Protein AF-A0A2R6NS23-F1 (afdb_monomer_lite)

Organism: NCBI:txid98765

InterPro domains:
  IPR051035 Mitochondrial inheritance protein 9 [PTHR36091] (26-178)

Secondary structure (DSSP, 8-state):
---HHHHHHHHHHHHHHH----EETTEEE-TTS-EEE-S---GGGTTTTGGGS-------SSHHHHHHHHHHHHHHHHTT---TT--HHHHHHHHHHHHHHHHHHHHHHHHHHH-TTSGGG-TTT-SEEEE-TT--GGGEEE-SS-TTSEEEE---TT-EEEEHHHH----GGGS--TT-TTHHHHHHHHHHHHHHHHHHH-TTT-HHHHHHHGGGSHHHHHHHHTTS-TTTSHHHHHHHHHT-

Sequence (244 aa):
MPNSLEVVREKLQATAKNAHIVKKGSLVSDADGTYSVGPIVRRPFYEGGRAQFTLDRGPFRTAKAYYLACAQRELDCSRTLFVQSASPSYQKDLEDSSLQVERCVGLLSDLVNRCEGLDDDDPVLAPFSLDIHDIGLKNILVAPDDHTRIVAIVDWQFVNIHPLWCCARLPTWLRPSLSDGDEPTKSRLSTIFRAEIARLDGLDDSTFLHALDATEDARGTLDDLADYDAFRDAFLLLPALENM

pLDDT: mean 80.79, std 15.93, range [32.69, 97.0]

Radius of gyration: 21.42 Å; chains: 1; bounding box: 42×50×59 Å

Foldseek 3Di:
DPDVVVVVVVVVVVVVVVPPAPCLAQWHQDPVRDIDGHFGDDCLCCPPPNVVDPQCRDPDPWPLVVLLSLLVSLLRVLVPPPPVDDDPVVVVVSVVLNVLSVLLSVLLNVLSVVFAPTDPSPVLQTDKDWAPAAQDPVQFDADPVDRVHTPDGDDSHSTHIDGNLRRQEDHPQLDDDPPDPCRVVSVVVVVVVLVVQCVVQNDPRRSSVVSHVCCPGSVVVSVVLSSDNCSPCSVPSVVSSVVD

Structure (mmCIF, N/CA/C/O backbone):
data_AF-A0A2R6NS23-F1
#
_entry.id   AF-A0A2R6NS23-F1
#
loop_
_atom_site.group_PDB
_atom_site.id
_atom_site.type_symbol
_atom_site.label_atom_id
_atom_site.label_alt_id
_atom_site.label_comp_id
_atom_site.label_asym_id
_atom_site.label_entity_id
_atom_site.label_seq_id
_atom_site.pdbx_PDB_ins_code
_atom_site.Cartn_x
_atom_site.Cartn_y
_atom_site.Cartn_z
_atom_site.occupancy
_atom_site.B_iso_or_equiv
_atom_site.auth_seq_id
_atom_site.auth_comp_id
_atom_site.auth_asym_id
_atom_site.auth_atom_id
_atom_site.pdbx_PDB_model_num
ATOM 1 N N . MET A 1 1 ? 23.469 -36.020 -17.367 1.00 40.31 1 MET A N 1
ATOM 2 C CA . MET A 1 1 ? 23.116 -34.985 -16.374 1.00 40.31 1 MET A CA 1
ATOM 3 C C . MET A 1 1 ? 21.899 -34.260 -16.927 1.00 40.31 1 MET A C 1
ATOM 5 O O . MET A 1 1 ? 22.052 -33.670 -17.990 1.00 40.31 1 MET A O 1
ATOM 9 N N . PRO A 1 2 ? 20.701 -34.388 -16.335 1.00 42.94 2 PRO A N 1
ATOM 10 C CA . PRO A 1 2 ? 19.539 -33.641 -16.810 1.00 42.94 2 PRO A CA 1
ATOM 11 C C . PRO A 1 2 ? 19.827 -32.136 -16.724 1.00 42.94 2 PRO A C 1
ATOM 13 O O . PRO A 1 2 ? 20.452 -31.670 -15.769 1.00 42.94 2 PRO A O 1
ATOM 16 N N . ASN A 1 3 ? 19.445 -31.408 -17.773 1.00 46.25 3 ASN A N 1
ATOM 17 C CA . ASN A 1 3 ? 19.710 -29.982 -17.935 1.00 46.25 3 ASN A CA 1
ATOM 18 C C . ASN A 1 3 ? 19.065 -29.226 -16.758 1.00 46.25 3 ASN A C 1
ATOM 20 O O . ASN A 1 3 ? 17.904 -29.486 -16.440 1.00 46.25 3 ASN A O 1
ATOM 24 N N . SER A 1 4 ? 19.780 -28.323 -16.077 1.00 45.88 4 SER A N 1
ATOM 25 C CA . SER A 1 4 ? 19.264 -27.684 -14.847 1.00 45.88 4 SER A CA 1
ATOM 26 C C . SER A 1 4 ? 17.933 -26.953 -15.081 1.00 45.88 4 SER A C 1
ATOM 28 O O . SER A 1 4 ? 17.089 -26.900 -14.190 1.00 45.88 4 SER A O 1
ATOM 30 N N . LEU A 1 5 ? 17.705 -26.491 -16.315 1.00 40.75 5 LEU A N 1
ATOM 31 C CA . LEU A 1 5 ? 16.455 -25.898 -16.785 1.00 40.75 5 LEU A CA 1
ATOM 32 C C . LEU A 1 5 ? 15.282 -26.889 -16.827 1.00 40.75 5 LEU A C 1
ATOM 34 O O . LEU A 1 5 ? 14.162 -26.498 -16.512 1.00 40.75 5 LEU A O 1
ATOM 38 N N . GLU A 1 6 ? 15.509 -28.161 -17.165 1.00 43.00 6 GLU A N 1
ATOM 39 C CA . GLU A 1 6 ? 14.455 -29.186 -17.118 1.00 43.00 6 GLU A CA 1
ATOM 40 C C . GLU A 1 6 ? 14.080 -29.528 -15.679 1.00 43.00 6 GLU A C 1
ATOM 42 O O . GLU A 1 6 ? 12.898 -29.626 -15.369 1.00 43.00 6 GLU A O 1
ATOM 47 N N . VAL A 1 7 ? 15.061 -29.590 -14.777 1.00 44.97 7 VAL A N 1
ATOM 48 C CA . VAL A 1 7 ? 14.816 -29.830 -13.346 1.00 44.97 7 VAL A CA 1
ATOM 49 C C . VAL A 1 7 ? 14.054 -28.661 -12.711 1.00 44.97 7 VAL A C 1
ATOM 51 O O . VAL A 1 7 ? 13.157 -28.874 -11.896 1.00 44.97 7 VAL A O 1
ATOM 54 N N . VAL A 1 8 ? 14.369 -27.417 -13.090 1.00 43.50 8 VAL A N 1
ATOM 55 C CA . VAL A 1 8 ? 13.618 -26.226 -12.655 1.00 43.50 8 VAL A CA 1
ATOM 56 C C . VAL A 1 8 ? 12.206 -26.232 -13.244 1.00 43.50 8 VAL A C 1
ATOM 58 O O . VAL A 1 8 ? 11.246 -25.971 -12.520 1.00 43.50 8 VAL A O 1
ATOM 61 N N . ARG A 1 9 ? 12.048 -26.596 -14.522 1.00 42.09 9 ARG A N 1
ATOM 62 C CA . ARG A 1 9 ? 10.742 -26.696 -15.191 1.00 42.09 9 ARG A CA 1
ATOM 63 C C . ARG A 1 9 ? 9.853 -27.769 -14.563 1.00 42.09 9 ARG A C 1
ATOM 65 O O . ARG A 1 9 ? 8.685 -27.491 -14.300 1.00 42.09 9 ARG A O 1
ATOM 72 N N . GLU A 1 10 ? 10.393 -28.950 -14.276 1.00 40.53 10 GLU A N 1
ATOM 73 C CA . GLU A 1 10 ? 9.672 -30.028 -13.591 1.00 40.53 10 GLU A CA 1
ATOM 74 C C . GLU A 1 10 ? 9.294 -29.635 -12.163 1.00 40.53 10 GLU A C 1
ATOM 76 O O . GLU A 1 10 ? 8.158 -29.866 -11.755 1.00 40.53 10 GLU A O 1
ATOM 81 N N . LYS A 1 11 ? 10.189 -28.971 -11.418 1.00 42.81 11 LYS A N 1
ATOM 82 C CA . LYS A 1 11 ? 9.875 -28.468 -10.071 1.00 42.81 11 LYS A CA 1
ATOM 83 C C . LYS A 1 11 ? 8.789 -27.392 -10.096 1.00 42.81 11 LYS A C 1
ATOM 85 O O . LYS A 1 11 ? 7.873 -27.457 -9.285 1.00 42.81 11 LYS A O 1
ATOM 90 N N . LEU A 1 12 ? 8.828 -26.456 -11.046 1.00 38.53 12 LEU A N 1
ATOM 91 C CA . LEU A 1 12 ? 7.785 -25.434 -11.217 1.00 38.53 12 LEU A CA 1
ATOM 92 C C . LEU A 1 12 ? 6.433 -26.055 -11.605 1.00 38.53 12 LEU A C 1
ATOM 94 O O . LEU A 1 12 ? 5.398 -25.657 -11.071 1.00 38.53 12 LEU A O 1
ATOM 98 N N . GLN A 1 13 ? 6.432 -27.062 -12.484 1.00 37.72 13 GLN A N 1
ATOM 99 C CA . GLN A 1 13 ? 5.221 -27.796 -12.863 1.00 37.72 13 GLN A CA 1
ATOM 100 C C . GLN A 1 13 ? 4.679 -28.670 -11.723 1.00 37.72 13 GLN A C 1
ATOM 102 O O . GLN A 1 13 ? 3.463 -28.780 -11.573 1.00 37.72 13 GLN A O 1
ATOM 107 N N . ALA A 1 14 ? 5.546 -29.262 -10.900 1.00 35.00 14 ALA A N 1
ATOM 108 C CA . ALA A 1 14 ? 5.154 -30.047 -9.731 1.00 35.00 14 ALA A CA 1
ATOM 109 C C . ALA A 1 14 ? 4.559 -29.164 -8.621 1.00 35.00 14 ALA A C 1
ATOM 111 O O . ALA A 1 14 ? 3.515 -29.508 -8.066 1.00 35.00 14 ALA A O 1
ATOM 112 N N . THR A 1 15 ? 5.147 -27.991 -8.356 1.00 38.47 15 THR A N 1
ATOM 113 C CA . THR A 1 15 ? 4.585 -26.999 -7.422 1.00 38.47 15 THR A CA 1
ATOM 114 C C . THR A 1 15 ? 3.232 -26.477 -7.913 1.00 38.47 15 THR A C 1
ATOM 116 O O . THR A 1 15 ? 2.307 -26.332 -7.118 1.00 38.47 15 THR A O 1
ATOM 119 N N . ALA A 1 16 ? 3.070 -26.275 -9.226 1.00 36.47 16 ALA A N 1
ATOM 120 C CA . ALA A 1 16 ? 1.796 -25.867 -9.821 1.00 36.47 16 ALA A CA 1
ATOM 121 C C . ALA A 1 16 ? 0.715 -26.967 -9.784 1.00 36.47 16 ALA A C 1
ATOM 123 O O . ALA A 1 16 ? -0.464 -26.647 -9.683 1.00 36.47 16 ALA A O 1
ATOM 124 N N . LYS A 1 17 ? 1.094 -28.253 -9.851 1.00 35.56 17 LYS A N 1
ATOM 125 C CA . LYS A 1 17 ? 0.154 -29.390 -9.801 1.00 35.56 17 LYS A CA 1
ATOM 126 C C . LYS A 1 17 ? -0.289 -29.767 -8.385 1.00 35.56 17 LYS A C 1
ATOM 128 O O . LYS A 1 17 ? -1.400 -30.254 -8.224 1.00 35.56 17 LYS A O 1
ATOM 133 N N . ASN A 1 18 ? 0.545 -29.533 -7.370 1.00 32.69 18 ASN A N 1
ATOM 134 C CA . ASN A 1 18 ? 0.203 -29.842 -5.975 1.00 32.69 18 ASN A CA 1
ATOM 135 C C . ASN A 1 18 ? -0.615 -28.738 -5.285 1.00 32.69 18 ASN A C 1
ATOM 137 O O . ASN A 1 18 ? -1.179 -28.969 -4.218 1.00 32.69 18 ASN A O 1
ATOM 141 N N . ALA A 1 19 ? -0.721 -27.556 -5.895 1.00 36.88 19 ALA A N 1
ATOM 142 C CA . ALA A 1 19 ? -1.608 -26.497 -5.445 1.00 36.88 19 ALA A CA 1
ATOM 143 C C . ALA A 1 19 ? -2.950 -26.593 -6.186 1.00 36.88 19 ALA A C 1
ATOM 145 O O . ALA A 1 19 ? -3.179 -25.913 -7.183 1.00 36.88 19 ALA A O 1
ATOM 146 N N . HIS A 1 20 ? -3.883 -27.389 -5.660 1.00 32.84 20 HIS A N 1
ATOM 147 C CA . HIS A 1 20 ? -5.306 -27.367 -6.045 1.00 32.84 20 HIS A CA 1
ATOM 148 C C . HIS A 1 20 ? -6.027 -26.054 -5.644 1.00 32.84 20 HIS A C 1
ATOM 150 O O . HIS A 1 20 ? -7.221 -26.034 -5.363 1.00 32.84 20 HIS A O 1
ATOM 156 N N . ILE A 1 21 ? -5.304 -24.934 -5.630 1.00 37.12 21 ILE A N 1
ATOM 157 C CA . ILE A 1 21 ? -5.816 -23.586 -5.421 1.00 37.12 21 ILE A CA 1
ATOM 158 C C . ILE A 1 21 ? -5.083 -22.702 -6.431 1.00 37.12 21 ILE A C 1
ATOM 160 O O . ILE A 1 21 ? -3.993 -22.200 -6.162 1.00 37.12 21 ILE A O 1
ATOM 164 N N . VAL A 1 22 ? -5.663 -22.507 -7.616 1.00 37.44 22 VAL A N 1
ATOM 165 C CA . VAL A 1 22 ? -5.188 -21.488 -8.568 1.00 37.44 22 VAL A CA 1
ATOM 166 C C . VAL A 1 22 ? -5.658 -20.116 -8.065 1.00 37.44 22 VAL A C 1
ATOM 168 O O . VAL A 1 22 ? -6.526 -19.478 -8.647 1.00 37.44 22 VAL A O 1
ATOM 171 N N . LYS A 1 23 ? -5.116 -19.689 -6.921 1.00 46.53 23 LYS A N 1
ATOM 172 C CA . LYS A 1 23 ? -5.163 -18.305 -6.436 1.00 46.53 23 LYS A CA 1
ATOM 173 C C . LYS A 1 23 ? -3.723 -17.819 -6.396 1.00 46.53 23 LYS A C 1
ATOM 175 O O . LYS A 1 23 ? -2.979 -18.138 -5.470 1.00 46.53 23 LYS A O 1
ATOM 180 N N . LYS A 1 24 ? -3.290 -17.142 -7.457 1.00 51.25 24 LYS A N 1
ATOM 181 C CA . LYS A 1 24 ? -1.962 -16.520 -7.512 1.00 51.25 24 LYS A CA 1
ATOM 182 C C . LYS A 1 24 ? -2.140 -15.075 -7.065 1.00 51.25 24 LYS A C 1
ATOM 184 O O . LYS A 1 24 ? -2.471 -14.214 -7.872 1.00 51.25 24 LYS A O 1
ATOM 189 N N . GLY A 1 25 ? -2.009 -14.849 -5.760 1.00 58.62 25 GLY A N 1
ATOM 190 C CA . GLY A 1 25 ? -2.338 -13.557 -5.162 1.00 58.62 25 GLY A CA 1
ATOM 191 C C . GLY A 1 25 ? -3.837 -13.257 -5.235 1.00 58.62 25 GLY A C 1
ATOM 192 O O . GLY A 1 25 ? -4.660 -14.172 -5.144 1.00 58.62 25 GLY A O 1
ATOM 193 N N . SER A 1 26 ? -4.185 -11.985 -5.425 1.00 72.06 26 SER A N 1
ATOM 194 C CA . SER A 1 26 ? -5.584 -11.538 -5.552 1.00 72.06 26 SER A CA 1
ATOM 195 C C . SER A 1 26 ? -6.227 -11.909 -6.899 1.00 72.06 26 SER A C 1
ATOM 197 O O . SER A 1 26 ? -7.374 -11.559 -7.131 1.00 72.06 26 SER A O 1
ATOM 199 N N . LEU A 1 27 ? -5.531 -12.605 -7.806 1.00 76.31 27 LEU A N 1
ATOM 200 C CA . LEU A 1 27 ? -6.089 -13.050 -9.087 1.00 76.31 27 LEU A CA 1
ATOM 201 C C . LEU A 1 27 ? -6.543 -14.512 -9.012 1.00 76.31 27 LEU A C 1
ATOM 203 O O . LEU A 1 27 ? -5.773 -15.416 -8.661 1.00 76.31 27 LEU A O 1
ATOM 207 N N . VAL A 1 28 ? -7.801 -14.737 -9.378 1.00 76.00 28 VAL A N 1
ATOM 208 C CA . VAL A 1 28 ? -8.461 -16.043 -9.410 1.00 76.00 28 VAL A CA 1
ATOM 209 C C . VAL A 1 28 ? -8.746 -16.404 -10.861 1.00 76.00 28 VAL A C 1
ATOM 211 O O . VAL A 1 28 ? -9.200 -15.567 -11.634 1.00 76.00 28 VAL A O 1
ATOM 214 N N . SER A 1 29 ? -8.439 -17.644 -11.242 1.00 80.19 29 SER A N 1
ATOM 215 C CA . SER A 1 29 ? -8.849 -18.192 -12.536 1.00 80.19 29 SER A CA 1
ATOM 216 C C . SER A 1 29 ? -10.136 -18.976 -12.341 1.00 80.19 29 SER A C 1
ATOM 218 O O . SER A 1 29 ? -10.160 -19.934 -11.563 1.00 80.19 29 SER A O 1
ATOM 220 N N . ASP A 1 30 ? -11.171 -18.593 -13.069 1.00 78.06 30 ASP A N 1
ATOM 221 C CA . ASP A 1 30 ? -12.442 -19.296 -13.093 1.00 78.06 30 ASP A CA 1
ATOM 222 C C . ASP A 1 30 ? -12.376 -20.506 -14.042 1.00 78.06 30 ASP A C 1
ATOM 224 O O . ASP A 1 30 ? -11.467 -20.645 -14.869 1.00 78.06 30 ASP A O 1
ATOM 228 N N . ALA A 1 31 ? -13.316 -21.444 -13.883 1.00 78.81 31 ALA A N 1
ATOM 229 C CA . ALA A 1 31 ? -13.317 -22.719 -14.612 1.00 78.81 31 ALA A CA 1
ATOM 230 C C . ALA A 1 31 ? -13.544 -22.561 -16.128 1.00 78.81 31 ALA A C 1
ATOM 232 O O . ALA A 1 31 ? -13.219 -23.461 -16.901 1.00 78.81 31 ALA A O 1
ATOM 233 N N . ASP A 1 32 ? -14.092 -21.422 -16.544 1.00 84.31 32 ASP A N 1
ATOM 234 C CA . ASP A 1 32 ? -14.281 -21.022 -17.938 1.00 84.31 32 ASP A CA 1
ATOM 235 C C . ASP A 1 32 ? -13.030 -20.364 -18.554 1.00 84.31 32 ASP A C 1
ATOM 237 O O . ASP A 1 32 ? -13.027 -20.035 -19.740 1.00 84.31 32 ASP A O 1
ATOM 241 N N . GLY A 1 33 ? -11.955 -20.206 -17.774 1.00 80.31 33 GLY A N 1
ATOM 242 C CA . GLY A 1 33 ? -10.716 -19.560 -18.199 1.00 80.31 33 GLY A CA 1
ATOM 243 C C . GLY A 1 33 ? -10.747 -18.034 -18.096 1.00 80.31 33 GLY A C 1
ATOM 244 O O . GLY A 1 33 ? -9.803 -17.389 -18.555 1.00 80.31 33 GLY A O 1
ATOM 245 N N . THR A 1 34 ? -11.794 -17.450 -17.505 1.00 83.81 34 THR A N 1
ATOM 246 C CA . THR A 1 34 ? -11.811 -16.026 -17.155 1.00 83.81 34 THR A CA 1
ATOM 247 C C . THR A 1 34 ? -10.992 -15.763 -15.889 1.00 83.81 34 THR A C 1
ATOM 249 O O . THR A 1 34 ? -10.710 -16.672 -15.105 1.00 83.81 34 THR A O 1
ATOM 252 N N . TYR A 1 35 ? -10.547 -14.515 -15.719 1.00 80.38 35 TYR A N 1
ATOM 253 C CA . TYR A 1 35 ? -9.823 -14.080 -14.528 1.00 80.38 35 TYR A CA 1
ATOM 254 C C . TYR A 1 35 ? -10.659 -13.069 -13.755 1.00 80.38 35 TYR A C 1
ATOM 256 O O . TYR A 1 35 ? -11.159 -12.101 -14.331 1.00 80.38 35 TYR A O 1
ATOM 264 N N . SER A 1 36 ? -10.761 -13.270 -12.448 1.00 82.56 36 SER A N 1
ATOM 265 C CA . SER A 1 36 ? -11.458 -12.384 -11.525 1.00 82.56 36 SER A CA 1
ATOM 266 C C . SER A 1 36 ? -10.534 -11.937 -10.392 1.00 82.56 36 SER A C 1
ATOM 268 O O . SER A 1 36 ? -9.568 -12.614 -10.028 1.00 82.56 36 SER A O 1
ATOM 270 N N . VAL A 1 37 ? -10.809 -10.752 -9.844 1.00 82.81 37 VAL A N 1
ATOM 271 C CA . VAL A 1 37 ? -10.100 -10.245 -8.665 1.00 82.81 37 VAL A CA 1
ATOM 272 C C . VAL A 1 37 ? -10.786 -10.807 -7.423 1.00 82.81 37 VAL A C 1
ATOM 274 O O . VAL A 1 37 ? -11.958 -10.540 -7.163 1.00 82.81 37 VAL A O 1
ATOM 277 N N . GLY A 1 38 ? -10.053 -11.625 -6.683 1.00 83.81 38 GLY A N 1
ATOM 278 C CA . GLY A 1 38 ? -10.439 -12.160 -5.391 1.00 83.81 38 GLY A CA 1
ATOM 279 C C . GLY A 1 38 ? -10.060 -11.238 -4.228 1.00 83.81 38 GLY A C 1
ATOM 280 O O . GLY A 1 38 ? -9.624 -10.104 -4.428 1.00 83.81 38 GLY A O 1
ATOM 281 N N . PRO A 1 39 ? -10.222 -11.731 -2.992 1.00 86.88 39 PRO A N 1
ATOM 282 C CA . PRO A 1 39 ? -9.856 -10.986 -1.799 1.00 86.88 39 PRO A CA 1
ATOM 283 C C . PRO A 1 39 ? -8.365 -10.656 -1.768 1.00 86.88 39 PRO A C 1
ATOM 285 O O . PRO A 1 39 ? -7.541 -11.438 -2.252 1.00 86.88 39 PRO A O 1
ATOM 288 N N . ILE A 1 40 ? -8.027 -9.547 -1.117 1.00 86.25 40 ILE A N 1
ATOM 289 C CA . ILE A 1 40 ? -6.647 -9.129 -0.924 1.00 86.25 40 ILE A CA 1
ATOM 290 C C . ILE A 1 40 ? -5.859 -10.193 -0.150 1.00 86.25 40 ILE A C 1
ATOM 292 O O . ILE A 1 40 ? -6.380 -10.841 0.767 1.00 86.25 40 ILE A O 1
ATOM 296 N N . VAL A 1 41 ? -4.587 -10.373 -0.509 1.00 83.31 41 VAL A N 1
ATOM 297 C CA . VAL A 1 41 ? -3.684 -11.365 0.091 1.00 83.31 41 VAL A CA 1
ATOM 298 C C . VAL A 1 41 ? -2.482 -10.648 0.711 1.00 83.31 41 VAL A C 1
ATOM 300 O O . VAL A 1 41 ? -1.335 -10.861 0.325 1.00 83.31 41 VAL A O 1
ATOM 303 N N . ARG A 1 42 ? -2.751 -9.768 1.686 1.00 84.75 42 ARG A N 1
ATOM 304 C CA . ARG A 1 42 ? -1.729 -9.027 2.448 1.00 84.75 42 ARG A CA 1
ATOM 305 C C . ARG A 1 42 ? -1.637 -9.498 3.892 1.00 84.75 42 ARG A C 1
ATOM 307 O O . ARG A 1 42 ? -2.653 -9.764 4.530 1.00 84.75 42 ARG A O 1
ATOM 314 N N . ARG A 1 43 ? -0.414 -9.530 4.425 1.00 86.56 43 ARG A N 1
ATOM 315 C CA . ARG A 1 43 ? -0.096 -9.991 5.788 1.00 86.56 43 ARG A CA 1
ATOM 316 C C . ARG A 1 43 ? -0.988 -9.363 6.879 1.00 86.56 43 ARG A C 1
ATOM 318 O O . ARG A 1 43 ? -1.532 -10.147 7.663 1.00 86.56 43 ARG A O 1
ATOM 325 N N . PRO A 1 44 ? -1.276 -8.041 6.887 1.00 88.50 44 PRO A N 1
ATOM 326 C CA . PRO A 1 44 ? -2.136 -7.427 7.905 1.00 88.50 44 PRO A CA 1
ATOM 327 C C . PRO A 1 44 ? -3.557 -8.004 8.000 1.00 88.50 44 PRO A C 1
ATOM 329 O O . PRO A 1 44 ? -4.190 -7.866 9.039 1.00 88.50 44 PRO A O 1
ATOM 332 N N . PHE A 1 45 ? -4.074 -8.682 6.965 1.00 88.75 45 PHE A N 1
ATOM 333 C CA . PHE A 1 45 ? -5.416 -9.293 6.966 1.00 88.75 45 PHE A CA 1
ATOM 334 C C . PHE A 1 45 ? -5.454 -10.764 7.420 1.00 88.75 45 PHE A C 1
ATOM 336 O O . PHE A 1 45 ? -6.544 -11.332 7.568 1.00 88.75 45 PHE A O 1
ATOM 343 N N . TYR A 1 46 ? -4.295 -11.403 7.616 1.00 87.38 46 TYR A N 1
ATOM 344 C CA . TYR A 1 46 ? -4.213 -12.842 7.914 1.00 87.38 46 TYR A CA 1
ATOM 345 C C . TYR A 1 46 ? -3.287 -13.183 9.088 1.00 87.38 46 TYR A C 1
ATOM 347 O O . TYR A 1 46 ? -3.535 -14.171 9.784 1.00 87.38 46 TYR A O 1
ATOM 355 N N . GLU A 1 47 ? -2.243 -12.395 9.340 1.00 84.06 47 GLU A N 1
ATOM 356 C CA . GLU A 1 47 ? -1.287 -12.655 10.421 1.00 84.06 47 GLU A CA 1
ATOM 357 C C . GLU A 1 47 ? -1.846 -12.311 11.804 1.00 84.06 47 GLU A C 1
ATOM 359 O O . GLU A 1 47 ? -2.932 -11.761 11.936 1.00 84.06 47 GLU A O 1
ATOM 364 N N . GLY A 1 48 ? -1.141 -12.702 12.870 1.00 77.06 48 GLY A N 1
ATOM 365 C CA . GLY A 1 48 ? -1.562 -12.384 14.241 1.00 77.06 48 GLY A CA 1
ATOM 366 C C . GLY A 1 48 ? -2.890 -13.024 14.668 1.00 77.06 48 GLY A C 1
ATOM 367 O O . GLY A 1 48 ? -3.530 -12.531 15.588 1.00 77.06 48 GLY A O 1
ATOM 368 N N . GLY A 1 49 ? -3.317 -14.105 14.003 1.00 79.38 49 GLY A N 1
ATOM 369 C CA . GLY A 1 49 ? -4.610 -14.762 14.242 1.00 79.38 49 GLY A CA 1
ATOM 370 C C . GLY A 1 49 ? -5.765 -14.193 13.411 1.00 79.38 49 GLY A C 1
ATOM 371 O O . GLY A 1 49 ? -6.850 -14.771 13.408 1.00 79.38 49 GLY A O 1
ATOM 372 N N . ARG A 1 50 ? -5.526 -13.131 12.630 1.00 85.50 50 ARG A N 1
ATOM 373 C CA . ARG A 1 50 ? -6.557 -12.425 11.852 1.00 85.50 50 ARG A CA 1
ATOM 374 C C . ARG A 1 50 ? -7.202 -13.273 10.756 1.00 85.50 50 ARG A C 1
ATOM 376 O O . ARG A 1 50 ? -8.337 -13.015 10.362 1.00 85.50 50 ARG A O 1
ATOM 383 N N . ALA A 1 51 ? -6.534 -14.340 10.312 1.00 85.75 51 ALA A N 1
ATOM 384 C CA . ALA A 1 51 ? -7.104 -15.330 9.397 1.00 85.75 51 ALA A CA 1
ATOM 385 C C . ALA A 1 51 ? -8.381 -16.010 9.934 1.00 85.75 51 ALA A C 1
ATOM 387 O O . ALA A 1 51 ? -9.171 -16.514 9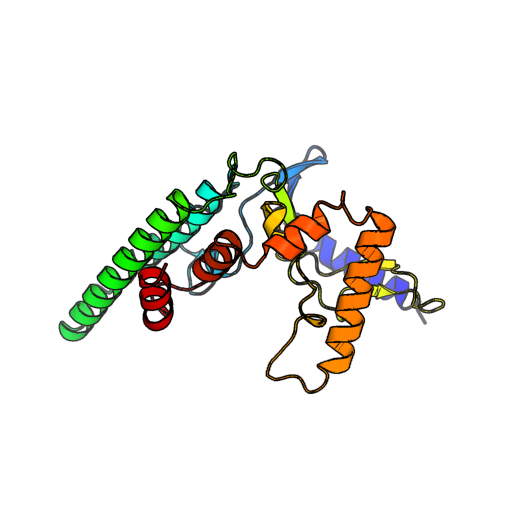.141 1.00 85.75 51 ALA A O 1
ATOM 388 N N . GLN A 1 52 ? -8.589 -16.027 11.256 1.00 83.62 52 GLN A N 1
ATOM 389 C CA . GLN A 1 52 ? -9.767 -16.631 11.889 1.00 83.62 52 GLN A CA 1
ATOM 390 C C . GLN A 1 52 ? -10.980 -15.689 11.913 1.00 83.62 52 GLN A C 1
ATOM 392 O O . GLN A 1 52 ? -12.098 -16.141 12.153 1.00 83.62 52 GLN A O 1
ATOM 397 N N . PHE A 1 53 ? -10.779 -14.393 11.654 1.00 84.00 53 PHE A N 1
ATOM 398 C CA . PHE A 1 53 ? -11.845 -13.398 11.675 1.00 84.00 53 PHE A CA 1
ATOM 399 C C . PHE A 1 53 ? -12.501 -13.217 10.304 1.00 84.00 53 PHE A C 1
ATOM 401 O O . PHE A 1 53 ? -11.866 -13.307 9.241 1.00 84.00 53 PHE A O 1
ATOM 408 N N . THR A 1 54 ? -13.792 -12.889 10.348 1.00 89.00 54 THR A N 1
ATOM 409 C CA . THR A 1 54 ? -14.565 -12.469 9.174 1.00 89.00 54 THR A CA 1
ATOM 410 C C . THR A 1 54 ? -14.290 -10.992 8.911 1.00 89.00 54 THR A C 1
ATOM 412 O O . THR A 1 54 ? -15.082 -10.133 9.266 1.00 89.00 54 THR A O 1
ATOM 415 N N . LEU A 1 55 ? -13.120 -10.713 8.341 1.00 90.62 55 LEU A N 1
ATOM 416 C CA . LEU A 1 55 ? -12.715 -9.376 7.911 1.00 90.62 55 LEU A CA 1
ATOM 417 C C . LEU A 1 55 ? -13.171 -9.132 6.473 1.00 90.62 55 LEU A C 1
ATOM 419 O O . LEU A 1 55 ? -13.112 -10.058 5.651 1.00 90.62 55 LEU A O 1
ATOM 423 N N . ASP A 1 56 ? -13.542 -7.891 6.162 1.00 93.12 56 ASP A N 1
ATOM 424 C CA . ASP A 1 56 ? -13.704 -7.458 4.776 1.00 93.12 56 ASP A CA 1
ATOM 425 C C . ASP A 1 56 ? -12.335 -7.436 4.090 1.00 93.12 56 ASP A C 1
ATOM 427 O O . ASP A 1 56 ? -11.415 -6.726 4.493 1.00 93.12 56 ASP A O 1
ATOM 431 N N . ARG A 1 57 ? -12.183 -8.279 3.074 1.00 91.06 57 ARG A N 1
ATOM 432 C CA . ARG A 1 57 ? -10.944 -8.441 2.305 1.00 91.06 57 ARG A CA 1
ATOM 433 C C . ARG A 1 57 ? -11.157 -8.068 0.839 1.00 91.06 57 ARG A C 1
ATOM 435 O O . ARG A 1 57 ? -10.290 -8.355 0.017 1.00 91.06 57 ARG A O 1
ATOM 442 N N . GLY A 1 58 ? -12.290 -7.454 0.504 1.00 90.38 58 GLY A N 1
ATOM 443 C CA . GLY A 1 58 ? -12.638 -7.080 -0.857 1.00 90.38 58 GLY A CA 1
ATOM 444 C C . GLY A 1 58 ? -13.207 -8.241 -1.689 1.00 90.38 58 GLY A C 1
ATOM 445 O O . GLY A 1 58 ? -13.654 -9.253 -1.136 1.00 90.38 58 GLY A O 1
ATOM 446 N N . PRO A 1 59 ? -13.201 -8.119 -3.029 1.00 89.44 59 PRO A N 1
ATOM 447 C CA . PRO A 1 59 ? -12.491 -7.105 -3.817 1.00 89.44 59 PRO A CA 1
ATOM 448 C C . PRO A 1 59 ? -13.041 -5.686 -3.620 1.00 89.44 59 PRO A C 1
ATOM 450 O O . PRO A 1 59 ? -14.251 -5.481 -3.526 1.00 89.44 59 PRO A O 1
ATOM 453 N N . PHE A 1 60 ? -12.144 -4.703 -3.584 1.00 89.38 60 PHE A N 1
ATOM 454 C CA . PHE A 1 60 ? -12.494 -3.291 -3.430 1.00 89.38 60 PHE A CA 1
ATOM 455 C C . PHE A 1 60 ? -12.602 -2.613 -4.796 1.00 89.38 60 PHE A C 1
ATOM 457 O O . PHE A 1 60 ? -11.850 -2.930 -5.714 1.00 89.38 60 PHE A O 1
ATOM 464 N N . ARG A 1 61 ? -13.555 -1.684 -4.936 1.00 87.44 61 ARG A N 1
ATOM 465 C CA . ARG A 1 61 ? -13.747 -0.899 -6.171 1.00 87.44 61 ARG A CA 1
ATOM 466 C C . ARG A 1 61 ? -13.087 0.476 -6.129 1.00 87.44 61 ARG A C 1
ATOM 468 O O . ARG A 1 61 ? -12.970 1.105 -7.170 1.00 87.44 61 ARG A O 1
ATOM 475 N N . THR A 1 62 ? -12.714 0.931 -4.938 1.00 91.38 62 THR A N 1
ATOM 476 C CA . THR A 1 62 ? -12.139 2.251 -4.682 1.00 91.38 62 THR A CA 1
ATOM 477 C C . THR A 1 62 ? -11.042 2.135 -3.627 1.00 91.38 62 THR A C 1
ATOM 479 O O . THR A 1 62 ? -11.084 1.243 -2.770 1.00 91.38 62 THR A O 1
ATOM 482 N N . ALA A 1 63 ? -10.057 3.027 -3.684 1.00 92.44 63 ALA A N 1
ATOM 483 C CA . ALA A 1 63 ? -8.992 3.147 -2.698 1.00 92.44 63 ALA A CA 1
ATOM 484 C C . ALA A 1 63 ? -9.566 3.512 -1.323 1.00 92.44 63 ALA A C 1
ATOM 486 O O . ALA A 1 63 ? -9.189 2.903 -0.322 1.00 92.44 63 ALA A O 1
ATOM 487 N N . LYS A 1 64 ? -10.556 4.419 -1.265 1.00 94.81 64 LYS A N 1
ATOM 488 C CA . LYS A 1 64 ? -11.243 4.758 -0.005 1.00 94.81 64 LYS A CA 1
ATOM 489 C C . LYS A 1 64 ? -11.885 3.528 0.642 1.00 94.81 64 LYS A C 1
ATOM 491 O O . LYS A 1 64 ? -11.722 3.324 1.841 1.00 94.81 64 LYS A O 1
ATOM 4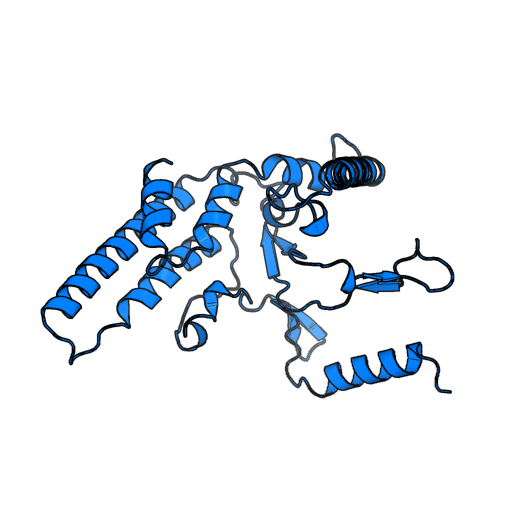96 N N . ALA A 1 65 ? -12.551 2.662 -0.131 1.00 94.50 65 ALA A N 1
ATOM 497 C CA . ALA A 1 65 ? -13.136 1.431 0.411 1.00 94.50 65 ALA A CA 1
ATOM 498 C C . ALA A 1 65 ? -12.068 0.485 0.980 1.00 94.50 65 ALA A C 1
ATOM 500 O O . ALA A 1 65 ? -12.280 -0.109 2.035 1.00 94.50 65 ALA A O 1
ATOM 501 N N . TYR A 1 66 ? -10.914 0.381 0.314 1.00 93.56 66 TYR A N 1
ATOM 502 C CA . TYR A 1 66 ? -9.790 -0.411 0.804 1.00 93.56 66 TYR A CA 1
ATOM 503 C C . TYR A 1 66 ? -9.255 0.110 2.149 1.00 93.56 66 TYR A C 1
ATOM 505 O O . TYR A 1 66 ? -9.162 -0.658 3.109 1.00 93.56 66 TYR A O 1
ATOM 513 N N . TYR A 1 67 ? -8.956 1.406 2.258 1.00 94.88 67 TYR A N 1
ATOM 514 C CA . TYR A 1 67 ? -8.394 1.965 3.493 1.00 94.88 67 TYR A CA 1
ATOM 515 C C . TYR A 1 67 ? -9.398 2.013 4.648 1.00 94.88 67 TYR A C 1
ATOM 517 O O . TYR A 1 67 ? -9.020 1.765 5.794 1.00 94.88 67 TYR A O 1
ATOM 525 N N . LEU A 1 68 ? -10.688 2.223 4.369 1.00 96.06 68 LEU A N 1
ATOM 526 C CA . LEU A 1 68 ? -11.738 2.068 5.381 1.00 96.06 68 LEU A CA 1
ATOM 527 C C . LEU A 1 68 ? -11.840 0.617 5.873 1.00 96.06 68 LEU A C 1
ATOM 529 O O . LEU A 1 68 ? -12.014 0.395 7.070 1.00 96.06 68 LEU A O 1
ATOM 533 N N . ALA A 1 69 ? -11.670 -0.377 4.995 1.00 95.06 69 ALA A N 1
ATOM 534 C CA . ALA A 1 69 ? -11.612 -1.779 5.409 1.00 95.06 69 ALA A CA 1
ATOM 535 C C . ALA A 1 69 ? -10.361 -2.087 6.253 1.00 95.06 69 ALA A C 1
ATOM 537 O O . ALA A 1 69 ? -10.447 -2.870 7.200 1.00 95.06 69 ALA A O 1
ATOM 538 N N . CYS A 1 70 ? -9.217 -1.446 5.980 1.00 94.50 70 CYS A N 1
ATOM 539 C CA . CYS A 1 70 ? -8.035 -1.515 6.849 1.00 94.50 70 CYS A CA 1
ATOM 540 C C . CYS A 1 70 ? -8.316 -0.942 8.246 1.00 94.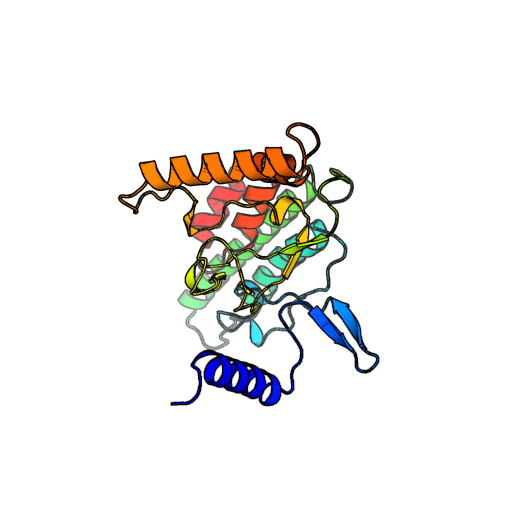50 70 CYS A C 1
ATOM 542 O O . CYS A 1 70 ? -7.945 -1.569 9.235 1.00 94.50 70 CYS A O 1
ATOM 544 N N . ALA A 1 71 ? -9.012 0.193 8.343 1.00 94.62 71 ALA A N 1
ATOM 545 C CA . ALA A 1 71 ? -9.404 0.775 9.626 1.00 94.62 71 ALA A CA 1
ATOM 546 C C . ALA A 1 71 ? -10.397 -0.133 10.379 1.00 94.62 71 ALA A C 1
ATOM 548 O O . ALA A 1 71 ? -10.190 -0.470 11.545 1.00 94.62 71 ALA A O 1
ATOM 549 N N . GLN A 1 72 ? -11.441 -0.611 9.696 1.00 94.31 72 GLN A N 1
ATOM 550 C CA . GLN A 1 72 ? -12.450 -1.496 10.284 1.00 94.31 72 GLN A CA 1
ATOM 551 C C . GLN A 1 72 ? -11.847 -2.822 10.766 1.00 94.31 72 GLN A C 1
ATOM 553 O O . GLN A 1 72 ? -12.216 -3.321 11.829 1.00 94.31 72 GLN A O 1
ATOM 558 N N . ARG A 1 73 ? -10.872 -3.365 10.030 1.00 93.50 73 ARG A N 1
ATOM 559 C CA . ARG A 1 73 ? -10.128 -4.564 10.423 1.00 93.50 73 ARG A CA 1
ATOM 560 C C . ARG A 1 73 ? -9.522 -4.429 11.816 1.00 93.50 73 ARG A C 1
ATOM 562 O O . ARG A 1 73 ? -9.616 -5.377 12.592 1.00 93.50 73 ARG A O 1
ATOM 569 N N . GLU A 1 74 ? -8.897 -3.297 12.134 1.00 91.75 74 GLU A N 1
ATOM 570 C CA . GLU A 1 74 ? -8.278 -3.095 13.449 1.00 91.75 74 GLU A CA 1
ATOM 571 C C . GLU A 1 74 ? -9.326 -3.106 14.571 1.00 91.75 74 GLU A C 1
ATOM 573 O O . GLU A 1 74 ? -9.124 -3.737 15.611 1.00 91.75 74 GLU A O 1
ATOM 578 N N . LEU A 1 75 ? -10.486 -2.495 14.322 1.00 89.50 75 LEU A N 1
ATOM 579 C CA . LEU A 1 75 ? -11.612 -2.485 15.254 1.00 89.50 75 LEU A CA 1
ATOM 580 C C . LEU A 1 75 ? -12.211 -3.884 15.473 1.00 89.50 75 LEU A C 1
ATOM 582 O O . LEU A 1 75 ? -12.534 -4.264 16.598 1.00 89.50 75 LEU A O 1
ATOM 586 N N . ASP A 1 76 ? -12.350 -4.673 14.410 1.00 88.81 76 ASP A N 1
ATOM 587 C CA . ASP A 1 76 ? -12.874 -6.041 14.500 1.00 88.81 76 ASP A CA 1
ATOM 588 C C . ASP A 1 76 ? -11.904 -6.966 15.251 1.00 88.81 76 ASP A C 1
ATOM 590 O O . ASP A 1 76 ? -12.321 -7.841 16.019 1.00 88.81 76 ASP A O 1
ATOM 594 N N . CYS A 1 77 ? -10.600 -6.745 15.074 1.00 84.00 77 CYS A N 1
ATOM 595 C CA . CYS A 1 77 ? -9.563 -7.508 15.761 1.00 84.00 77 CYS A CA 1
ATOM 596 C C . CYS A 1 77 ? -9.470 -7.159 17.255 1.00 84.00 77 CYS A C 1
ATOM 598 O O . CYS A 1 77 ? -9.260 -8.065 18.065 1.00 84.00 77 CYS A O 1
ATOM 600 N N . SER A 1 78 ? -9.666 -5.893 17.649 1.00 81.12 78 SER A N 1
ATOM 601 C CA . SER A 1 78 ? -9.597 -5.485 19.063 1.00 81.12 78 SER A CA 1
ATOM 602 C C . SER A 1 78 ? -10.764 -6.026 19.892 1.00 81.12 78 SER A C 1
ATOM 604 O O . SER A 1 78 ? -10.576 -6.478 21.022 1.00 81.12 78 SER A O 1
ATOM 606 N N . ARG A 1 79 ? -11.963 -6.086 19.302 1.00 70.75 79 ARG A N 1
ATOM 607 C CA . ARG A 1 79 ? -13.204 -6.509 19.972 1.00 70.75 79 ARG A CA 1
ATOM 608 C C . ARG A 1 79 ? -13.261 -7.980 20.368 1.00 70.75 79 ARG A C 1
ATOM 610 O O . ARG A 1 79 ? -14.175 -8.355 21.091 1.00 70.75 79 ARG A O 1
ATOM 617 N N . THR A 1 80 ? -12.336 -8.831 19.924 1.00 62.12 80 THR A N 1
ATOM 618 C CA . THR A 1 80 ? -12.414 -10.281 20.196 1.00 62.12 80 THR A CA 1
ATOM 619 C C . THR A 1 80 ? -11.433 -10.756 21.277 1.00 62.12 80 THR A C 1
ATOM 621 O O . THR A 1 80 ? -11.450 -11.923 21.663 1.00 62.12 80 THR A O 1
ATOM 624 N N . LEU A 1 81 ? -10.636 -9.853 21.862 1.00 55.53 81 LEU A N 1
ATOM 625 C CA . LEU A 1 81 ? -9.746 -10.150 22.995 1.00 55.53 81 LEU A CA 1
ATOM 626 C C . LEU A 1 81 ? -10.459 -10.149 24.368 1.00 55.53 81 LEU A C 1
ATOM 628 O O . LEU A 1 81 ? -9.798 -10.081 25.405 1.00 55.53 81 LEU A O 1
ATOM 632 N N . PHE A 1 82 ? -11.792 -10.281 24.415 1.00 48.97 82 PHE A N 1
ATOM 633 C CA . PHE A 1 82 ? -12.536 -10.433 25.673 1.00 48.97 82 PHE A CA 1
ATOM 634 C C . PHE A 1 82 ? -12.284 -11.806 26.305 1.00 48.97 82 PHE A C 1
ATOM 636 O O . PHE A 1 82 ? -13.062 -12.752 26.166 1.00 48.97 82 PHE A O 1
ATOM 643 N N . VAL A 1 83 ? -11.196 -11.917 27.062 1.00 53.53 83 VAL A N 1
ATOM 644 C CA . VAL A 1 83 ? -10.973 -13.047 27.961 1.00 53.53 83 VAL A CA 1
ATOM 645 C C . VAL A 1 83 ? -11.920 -12.874 29.151 1.00 53.53 83 VAL A C 1
ATOM 647 O O . VAL A 1 83 ? -11.611 -12.157 30.102 1.00 53.53 83 VAL A O 1
ATOM 650 N N . GLN A 1 84 ? -13.077 -13.547 29.126 1.00 46.28 84 GLN A N 1
ATOM 651 C CA . GLN A 1 84 ? -14.104 -13.535 30.190 1.00 46.28 84 GLN A CA 1
ATOM 652 C C . GLN A 1 84 ? -13.637 -14.148 31.535 1.00 46.28 84 GLN A C 1
ATOM 654 O O . GLN A 1 84 ? -14.431 -14.621 32.344 1.00 46.28 84 GLN A O 1
ATOM 659 N N . SER A 1 85 ? -12.334 -14.183 31.804 1.00 51.44 85 SER A N 1
ATOM 660 C CA . SER A 1 85 ? -11.736 -14.756 33.016 1.00 51.44 85 SER A CA 1
ATOM 661 C C . SER A 1 85 ? -10.465 -14.026 33.461 1.00 51.44 85 SER A C 1
ATOM 663 O O . SER A 1 85 ? -9.723 -14.542 34.295 1.00 51.44 85 SER A O 1
ATOM 665 N N . ALA A 1 86 ? -10.181 -12.848 32.903 1.00 61.03 86 ALA A N 1
ATOM 666 C CA . ALA A 1 86 ? -8.986 -12.097 33.256 1.00 61.03 86 ALA A CA 1
ATOM 667 C C . ALA A 1 86 ? -9.160 -11.261 34.533 1.00 61.03 86 ALA A C 1
ATOM 669 O O . ALA A 1 86 ? -10.281 -10.931 34.927 1.00 61.03 86 ALA A O 1
ATOM 670 N N . SER A 1 87 ? -8.044 -10.915 35.183 1.00 74.50 87 SER A N 1
ATOM 671 C CA . SER A 1 87 ? -8.051 -10.088 36.393 1.00 74.50 87 SER A CA 1
ATOM 672 C C . SER A 1 87 ? -8.623 -8.685 36.117 1.00 74.50 87 SER A C 1
ATOM 674 O O . SER A 1 87 ? -8.485 -8.184 35.001 1.00 74.50 87 SER A O 1
ATOM 676 N N . PRO A 1 88 ? -9.192 -7.996 37.125 1.00 74.56 88 PRO A N 1
ATOM 677 C CA . PRO A 1 88 ? -9.714 -6.634 36.957 1.00 74.56 88 PRO A CA 1
ATOM 678 C C . PRO A 1 88 ? -8.683 -5.621 36.432 1.00 74.56 88 PRO A C 1
ATOM 680 O O . PRO A 1 88 ? -9.038 -4.704 35.703 1.00 74.56 88 PRO A O 1
ATOM 683 N N . SER A 1 89 ? -7.400 -5.789 36.774 1.00 76.12 89 SER A N 1
ATOM 684 C CA . SER A 1 89 ? -6.321 -4.946 36.242 1.00 76.12 89 SER A CA 1
ATOM 685 C C . SER A 1 89 ? -6.117 -5.162 34.743 1.00 76.12 89 SER A C 1
ATOM 687 O O . SER A 1 89 ? -6.042 -4.203 33.992 1.00 76.12 89 SER A O 1
ATOM 689 N N . TYR A 1 90 ? -6.111 -6.420 34.300 1.00 72.94 90 TYR A N 1
ATOM 690 C CA . TYR A 1 90 ? -5.965 -6.760 32.889 1.00 72.94 90 TYR A CA 1
ATOM 691 C C . TYR A 1 90 ? -7.197 -6.359 32.070 1.00 72.94 90 TYR A C 1
ATOM 693 O O . TYR A 1 90 ? -7.066 -5.959 30.922 1.00 72.94 90 TYR A O 1
ATOM 701 N N . GLN A 1 91 ? -8.395 -6.428 32.661 1.00 72.31 91 GLN A N 1
ATOM 702 C CA . GLN A 1 91 ? -9.613 -5.905 32.036 1.00 72.31 91 GLN A CA 1
ATOM 703 C C . GLN A 1 91 ? -9.493 -4.404 31.765 1.00 72.31 91 GLN A C 1
ATOM 705 O O . GLN A 1 91 ? -9.796 -3.970 30.661 1.00 72.31 91 GLN A O 1
ATOM 710 N N . LYS A 1 92 ? -8.979 -3.634 32.731 1.00 76.81 92 LYS A N 1
ATOM 711 C CA . LYS A 1 92 ? -8.744 -2.201 32.548 1.00 76.81 92 LYS A CA 1
ATOM 712 C C . LYS A 1 92 ? -7.702 -1.911 31.464 1.00 76.81 92 LYS A C 1
ATOM 714 O O . LYS A 1 92 ? -7.948 -1.074 30.606 1.00 76.81 92 LYS A O 1
ATOM 719 N N . ASP A 1 93 ? -6.586 -2.637 31.456 1.00 77.12 93 ASP A N 1
ATOM 720 C CA . ASP A 1 93 ? -5.554 -2.476 30.421 1.00 77.12 93 ASP A CA 1
ATOM 721 C C . ASP A 1 93 ? -6.103 -2.807 29.015 1.00 77.12 93 ASP A C 1
ATOM 723 O O . ASP A 1 93 ? -5.761 -2.149 28.029 1.00 77.12 93 ASP A O 1
ATOM 727 N N . LEU A 1 94 ? -6.990 -3.805 28.910 1.00 75.69 94 LEU A N 1
ATOM 728 C CA . LEU A 1 94 ? -7.690 -4.142 27.667 1.00 75.69 94 LEU A CA 1
ATOM 729 C C . LEU A 1 94 ? -8.702 -3.071 27.244 1.00 75.69 94 LEU A C 1
ATOM 731 O O . LEU A 1 94 ? -8.804 -2.780 26.051 1.00 75.69 94 LEU A O 1
ATOM 735 N N . GLU A 1 95 ? -9.454 -2.500 28.185 1.00 80.31 95 GLU A N 1
ATOM 736 C CA . GLU A 1 95 ? -10.384 -1.394 27.926 1.00 80.31 95 GLU A CA 1
ATOM 737 C C . GLU A 1 95 ? -9.631 -0.159 27.418 1.00 80.31 95 GLU A C 1
ATOM 739 O O . GLU A 1 95 ? -9.998 0.395 26.380 1.00 80.31 95 GLU A O 1
ATOM 744 N N . ASP A 1 96 ? -8.530 0.209 28.078 1.00 82.06 96 ASP A N 1
ATOM 745 C CA . ASP A 1 96 ? -7.673 1.325 27.670 1.00 82.06 96 ASP A CA 1
ATOM 746 C C . ASP A 1 96 ? -7.083 1.083 26.267 1.00 82.06 96 ASP A C 1
ATOM 748 O O . ASP A 1 96 ? -7.095 1.977 25.418 1.00 82.06 96 ASP A O 1
ATOM 752 N N . SER A 1 97 ? -6.636 -0.146 25.980 1.00 81.69 97 SER A N 1
ATOM 753 C CA . SER A 1 97 ? -6.139 -0.532 24.648 1.00 81.69 97 SER A CA 1
ATOM 754 C C . SER A 1 97 ? -7.240 -0.486 23.583 1.00 81.69 97 SER A C 1
ATOM 756 O O . SER A 1 97 ? -7.008 -0.041 22.460 1.00 81.69 97 SER A O 1
ATOM 758 N N . SER A 1 98 ? -8.459 -0.906 23.925 1.00 84.19 98 SER A N 1
ATOM 759 C CA . SER A 1 98 ? -9.605 -0.873 23.008 1.00 84.19 98 SER A CA 1
ATOM 760 C C . SER A 1 98 ? -9.993 0.561 22.657 1.00 84.19 98 SER A C 1
ATOM 762 O O . SER A 1 98 ? -10.222 0.859 21.486 1.00 84.19 98 SER A O 1
ATOM 764 N N . LEU A 1 99 ? -9.988 1.466 23.641 1.00 87.69 99 LEU A N 1
ATOM 765 C CA . LEU A 1 99 ? -10.247 2.888 23.422 1.00 87.69 99 LEU A CA 1
ATOM 766 C C . LEU A 1 99 ? -9.180 3.530 22.523 1.00 87.69 99 LEU A C 1
ATOM 768 O O . LEU A 1 99 ? -9.505 4.352 21.665 1.00 87.69 99 LEU A O 1
ATOM 772 N N . GLN A 1 100 ? -7.910 3.145 22.684 1.00 88.62 100 GLN A N 1
ATOM 773 C CA . GLN A 1 100 ? -6.839 3.596 21.790 1.00 88.62 100 GLN A CA 1
ATOM 774 C C . GLN A 1 100 ? -7.061 3.114 20.356 1.00 88.62 100 GLN A C 1
ATOM 776 O O . GLN A 1 100 ? -6.955 3.921 19.434 1.00 88.62 100 GLN A O 1
ATOM 781 N N . VAL A 1 101 ? -7.428 1.843 20.160 1.00 90.69 101 VAL A N 1
ATOM 782 C CA . VAL A 1 101 ? -7.756 1.315 18.827 1.00 90.69 101 VAL A CA 1
ATOM 783 C C . VAL A 1 101 ? -8.922 2.083 18.213 1.00 90.69 101 VAL A C 1
ATOM 785 O O . VAL A 1 101 ? -8.812 2.530 17.076 1.00 90.69 101 VAL A O 1
ATOM 788 N N . GLU A 1 102 ? -10.015 2.288 18.950 1.00 92.25 102 GLU A N 1
ATOM 789 C CA . GLU A 1 102 ? -11.171 3.055 18.464 1.00 92.25 102 GLU A CA 1
ATOM 790 C C . GLU A 1 102 ? -10.773 4.467 18.025 1.00 92.25 102 GLU A C 1
ATOM 792 O O 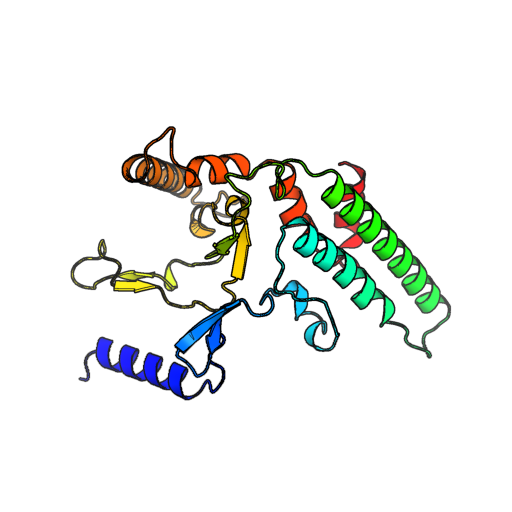. GLU A 1 102 ? -11.214 4.945 16.977 1.00 92.25 102 GLU A O 1
ATOM 797 N N . ARG A 1 103 ? -9.883 5.110 18.784 1.00 93.62 103 ARG A N 1
ATOM 798 C CA . ARG A 1 103 ? -9.357 6.433 18.451 1.00 93.62 103 ARG A CA 1
ATOM 799 C C . ARG A 1 103 ? -8.491 6.416 17.191 1.00 93.62 103 ARG A C 1
ATOM 801 O O . ARG A 1 103 ? -8.703 7.258 16.321 1.00 93.62 103 ARG A O 1
ATOM 808 N N . CYS A 1 104 ? -7.567 5.462 17.067 1.00 93.25 104 CYS A N 1
ATOM 809 C CA . CYS A 1 104 ? -6.754 5.278 15.860 1.00 93.25 104 CYS A CA 1
ATOM 810 C C . CYS A 1 104 ? -7.635 5.041 14.628 1.00 93.25 104 CYS A C 1
ATOM 812 O O . CYS A 1 104 ? -7.422 5.658 13.591 1.00 93.25 104 CYS A O 1
ATOM 814 N N . VAL A 1 105 ? -8.655 4.190 14.748 1.00 94.06 105 VAL A N 1
ATOM 815 C CA . VAL A 1 105 ? -9.592 3.875 13.659 1.00 94.06 105 VAL A CA 1
ATOM 816 C C . VAL A 1 105 ? -10.402 5.101 13.248 1.00 94.06 105 VAL A C 1
ATOM 818 O O . VAL A 1 105 ? -10.581 5.332 12.051 1.00 94.06 105 VAL A O 1
ATOM 821 N N . GLY A 1 106 ? -10.860 5.904 14.213 1.00 95.19 106 GLY A N 1
ATOM 822 C CA . GLY A 1 106 ? -11.544 7.169 13.942 1.00 95.19 106 GLY A CA 1
ATOM 823 C C . GLY A 1 106 ? -10.661 8.140 13.160 1.00 95.19 106 GLY A C 1
ATOM 824 O O . GLY A 1 106 ? -11.051 8.588 12.086 1.00 95.19 106 GLY A O 1
ATOM 825 N N . LEU A 1 107 ? -9.439 8.385 13.644 1.00 95.19 107 LEU A N 1
ATOM 826 C CA . LEU A 1 107 ? -8.486 9.278 12.976 1.00 95.19 107 LEU A CA 1
ATOM 827 C C . LEU A 1 107 ? -8.082 8.769 11.587 1.00 95.19 107 LEU A C 1
ATOM 829 O O . LEU A 1 107 ? -8.023 9.554 10.645 1.00 95.19 107 LEU A O 1
ATOM 833 N N . LEU A 1 108 ? -7.853 7.462 11.434 1.00 94.75 108 LEU A N 1
ATOM 834 C CA . LEU A 1 108 ? -7.542 6.861 10.138 1.00 94.75 108 LEU A CA 1
ATOM 835 C C . LEU A 1 108 ? -8.717 7.022 9.164 1.00 94.75 108 LEU A C 1
ATOM 837 O O . LEU A 1 108 ? -8.510 7.385 8.013 1.00 94.75 108 LEU A O 1
ATOM 841 N N . SER A 1 109 ? -9.953 6.815 9.622 1.00 96.12 109 SER A N 1
ATOM 842 C CA . SER A 1 109 ? -11.150 7.007 8.790 1.00 96.12 109 SER A CA 1
ATOM 843 C C . SER A 1 109 ? -11.324 8.469 8.366 1.00 96.12 109 SER A C 1
ATOM 845 O O . SER A 1 109 ? -11.649 8.743 7.209 1.00 96.12 109 SER A O 1
ATOM 847 N N . ASP A 1 110 ? -11.072 9.415 9.271 1.00 95.12 110 ASP A N 1
ATOM 848 C CA . ASP A 1 110 ? -11.099 10.848 8.968 1.00 95.12 110 ASP A CA 1
ATOM 849 C C . ASP A 1 110 ? -10.009 11.232 7.960 1.00 95.12 110 ASP A C 1
ATOM 851 O O . ASP A 1 110 ? -10.282 11.979 7.015 1.00 95.12 110 ASP A O 1
ATOM 855 N N . LEU A 1 111 ? -8.802 10.677 8.112 1.00 93.69 111 LEU A N 1
ATOM 856 C CA . LEU A 1 111 ? -7.706 10.851 7.162 1.00 93.69 111 LEU A CA 1
ATOM 857 C C . LEU A 1 111 ? -8.088 10.315 5.778 1.00 93.69 111 LEU A C 1
ATOM 859 O O . LEU A 1 111 ? -7.918 11.034 4.800 1.00 93.69 111 LEU A O 1
ATOM 863 N N . VAL A 1 112 ? -8.675 9.118 5.679 1.00 95.25 112 VAL A N 1
ATOM 864 C CA . VAL A 1 112 ? -9.148 8.554 4.397 1.00 95.25 112 VAL A CA 1
ATOM 865 C C . VAL A 1 112 ? -10.150 9.481 3.709 1.00 95.25 112 VAL A C 1
ATOM 867 O O . VAL A 1 112 ? -10.073 9.692 2.499 1.00 95.25 112 VAL A O 1
ATOM 870 N N . ASN A 1 113 ? -11.085 10.056 4.467 1.00 94.12 113 ASN A N 1
ATOM 871 C CA . ASN A 1 113 ? -12.108 10.946 3.916 1.00 94.12 113 ASN A CA 1
ATOM 872 C C . ASN A 1 113 ? -11.547 12.300 3.459 1.00 94.12 113 ASN A C 1
ATOM 874 O O . ASN A 1 113 ? -12.115 12.917 2.559 1.00 94.12 113 ASN A O 1
ATOM 878 N N . ARG A 1 114 ? -10.460 12.764 4.083 1.00 93.06 114 ARG A N 1
ATOM 879 C CA . ARG A 1 114 ? -9.792 14.037 3.770 1.00 93.06 114 ARG A CA 1
ATOM 880 C C . ARG A 1 114 ? -8.607 13.900 2.811 1.00 93.06 114 ARG A C 1
ATOM 882 O O . ARG A 1 114 ? -8.103 14.923 2.361 1.00 93.06 114 ARG A O 1
ATOM 889 N N . CYS A 1 115 ? -8.133 12.685 2.548 1.00 91.94 115 CYS A N 1
ATOM 890 C CA . CYS A 1 115 ? -6.963 12.443 1.716 1.00 91.94 115 CYS A CA 1
ATOM 891 C C . CYS A 1 115 ? -7.270 12.798 0.258 1.00 91.94 115 CYS A C 1
ATOM 893 O O . CYS A 1 115 ? -8.074 12.132 -0.397 1.00 91.94 115 CYS A O 1
ATOM 895 N N . GLU A 1 116 ? -6.605 13.838 -0.241 1.00 89.75 116 GLU A N 1
ATOM 896 C CA . GLU A 1 116 ? -6.670 14.239 -1.644 1.00 89.75 116 GLU A CA 1
ATOM 897 C C . GLU A 1 116 ? -5.974 13.205 -2.547 1.00 89.75 116 GLU A C 1
ATOM 899 O O . GLU A 1 116 ? -5.110 12.438 -2.111 1.00 89.75 116 GLU A O 1
ATOM 904 N N . GLY A 1 117 ? -6.369 13.170 -3.822 1.00 87.62 117 GLY A N 1
ATOM 905 C CA . GLY A 1 117 ? -5.785 12.288 -4.837 1.00 87.62 117 GLY A CA 1
ATOM 906 C C . GLY A 1 117 ? -6.238 10.824 -4.770 1.00 87.62 117 GLY A C 1
ATOM 907 O O . GLY A 1 117 ? -5.689 9.980 -5.485 1.00 87.62 117 GLY A O 1
ATOM 908 N N . LEU A 1 118 ? -7.205 10.494 -3.911 1.00 90.69 118 LEU A N 1
ATOM 909 C CA . LEU A 1 118 ? -7.847 9.183 -3.893 1.00 90.69 118 LEU A CA 1
ATOM 910 C C . LEU A 1 118 ? -9.040 9.148 -4.851 1.00 90.69 118 LEU A C 1
ATOM 912 O O . LEU A 1 118 ? -9.875 10.048 -4.853 1.00 90.69 118 LEU A O 1
ATOM 916 N N . ASP A 1 119 ? -9.185 8.036 -5.572 1.00 90.31 119 ASP A N 1
ATOM 917 C CA . ASP A 1 119 ? -10.335 7.779 -6.442 1.00 90.31 119 ASP A CA 1
ATOM 918 C C . ASP A 1 119 ? -10.562 8.921 -7.455 1.00 90.31 119 ASP A C 1
ATOM 920 O O . ASP A 1 119 ? -9.651 9.289 -8.192 1.00 90.31 119 ASP A O 1
ATOM 924 N N . ASP A 1 120 ? -11.759 9.505 -7.503 1.00 90.44 120 ASP A N 1
ATOM 925 C CA . ASP A 1 120 ? -12.110 10.534 -8.488 1.00 90.44 120 ASP A CA 1
ATOM 926 C C . ASP A 1 120 ? -11.295 11.838 -8.349 1.00 90.44 120 ASP A C 1
ATOM 928 O O . ASP A 1 120 ? -11.293 12.651 -9.275 1.00 90.44 120 ASP A O 1
ATOM 932 N N . ASP A 1 121 ? -10.585 12.032 -7.230 1.00 89.56 121 ASP A N 1
ATOM 933 C CA . ASP A 1 121 ? -9.731 13.203 -6.992 1.00 89.56 121 ASP A CA 1
ATOM 934 C C . ASP A 1 121 ? -8.457 13.178 -7.869 1.00 89.56 121 ASP A C 1
ATOM 936 O O . ASP A 1 121 ? -7.887 14.228 -8.164 1.00 89.56 121 ASP A O 1
ATOM 940 N N . ASP A 1 122 ? -8.027 11.994 -8.329 1.00 88.81 122 ASP A N 1
ATOM 941 C CA . ASP A 1 122 ? -6.932 11.809 -9.291 1.00 88.81 122 ASP A CA 1
ATOM 942 C C . ASP A 1 122 ? -7.265 10.662 -10.266 1.00 88.81 122 ASP A C 1
ATOM 944 O O . ASP A 1 122 ? -6.800 9.528 -10.107 1.00 88.81 122 ASP A O 1
ATOM 948 N N . PRO A 1 123 ? -8.062 10.928 -11.318 1.00 88.12 123 PRO A N 1
ATOM 949 C CA . PRO A 1 123 ? -8.521 9.891 -12.239 1.00 88.12 123 PRO A CA 1
ATOM 950 C C . PRO A 1 123 ? -7.390 9.267 -13.070 1.00 88.12 123 PRO A C 1
ATOM 952 O O . PRO A 1 123 ? -7.604 8.234 -13.705 1.00 88.12 123 PRO A O 1
ATOM 955 N N . VAL A 1 124 ? -6.203 9.883 -13.098 1.00 87.25 124 VAL A N 1
ATOM 956 C CA . VAL A 1 124 ? -5.036 9.357 -13.817 1.00 87.25 124 VAL A CA 1
ATOM 957 C C . VAL A 1 124 ? -4.380 8.240 -13.009 1.00 87.25 124 VAL A C 1
ATOM 959 O O . VAL A 1 124 ? -4.021 7.211 -13.583 1.00 87.25 124 VAL A O 1
ATOM 962 N N . LEU A 1 125 ? -4.257 8.408 -11.688 1.00 88.44 125 LEU A N 1
ATOM 963 C CA . LEU A 1 125 ? -3.599 7.435 -10.807 1.00 88.44 125 LEU A CA 1
ATOM 964 C C . LEU A 1 125 ? -4.554 6.537 -10.009 1.00 88.44 125 LEU A C 1
ATOM 966 O O . LEU A 1 125 ? -4.115 5.555 -9.407 1.00 88.44 125 LEU A O 1
ATOM 970 N N . ALA A 1 126 ? -5.851 6.831 -10.009 1.00 86.69 126 ALA A N 1
ATOM 971 C CA . ALA A 1 126 ? -6.877 6.013 -9.369 1.00 86.69 126 ALA A CA 1
ATOM 972 C C . ALA A 1 126 ? -7.118 4.618 -9.972 1.00 86.69 126 ALA A C 1
ATOM 974 O O . ALA A 1 126 ? -7.492 3.723 -9.205 1.00 86.69 126 ALA A O 1
ATOM 975 N N . PRO A 1 127 ? -6.950 4.371 -11.291 1.00 87.06 127 PRO A N 1
ATOM 976 C CA . PRO A 1 127 ? -7.156 3.041 -11.847 1.00 87.06 127 PRO A CA 1
ATOM 977 C C . PRO A 1 127 ? -6.307 1.992 -11.129 1.00 87.06 127 PRO A C 1
ATOM 979 O O . PRO A 1 127 ? -5.170 2.249 -10.741 1.00 87.06 127 PRO A O 1
ATOM 982 N N . PHE A 1 128 ? -6.858 0.794 -10.960 1.00 86.12 128 PHE A N 1
ATOM 983 C CA . PHE A 1 128 ? -6.165 -0.294 -10.283 1.00 86.12 128 PHE A CA 1
ATOM 984 C C . PHE A 1 128 ? -5.298 -1.096 -11.257 1.00 86.12 128 PHE A C 1
ATOM 986 O O . PHE A 1 128 ? -5.689 -1.348 -12.398 1.00 86.12 128 PHE A O 1
ATOM 993 N N . SER A 1 129 ? -4.143 -1.551 -10.779 1.00 86.06 129 SER A N 1
ATOM 994 C CA . SER A 1 129 ? -3.202 -2.388 -11.519 1.00 86.06 129 SER A CA 1
ATOM 995 C C . SER A 1 129 ? -2.630 -3.501 -10.642 1.00 86.06 129 SER A C 1
ATOM 997 O O . SER A 1 129 ? -2.858 -3.563 -9.431 1.00 86.06 129 SER A O 1
ATOM 999 N N . LEU A 1 130 ? -1.900 -4.414 -11.279 1.00 85.38 130 LEU A N 1
ATOM 1000 C CA . LEU A 1 130 ? -1.193 -5.493 -10.608 1.00 85.38 130 LEU A CA 1
ATOM 1001 C C . LEU A 1 130 ? 0.058 -4.953 -9.909 1.00 85.38 130 LEU A C 1
ATOM 1003 O O . LEU A 1 130 ? 1.001 -4.506 -10.558 1.00 85.38 130 LEU A O 1
ATOM 1007 N N . ASP A 1 131 ? 0.078 -5.044 -8.585 1.00 85.12 131 ASP A N 1
ATOM 1008 C CA . ASP A 1 131 ? 1.121 -4.470 -7.746 1.00 85.12 131 ASP A CA 1
ATOM 1009 C C . ASP A 1 131 ? 2.205 -5.493 -7.376 1.00 85.12 131 ASP A C 1
ATOM 1011 O O . ASP A 1 131 ? 2.028 -6.347 -6.495 1.00 85.12 131 ASP A O 1
ATOM 1015 N N . ILE A 1 132 ? 3.357 -5.368 -8.039 1.00 82.88 132 ILE A N 1
ATOM 1016 C CA . ILE A 1 132 ? 4.547 -6.210 -7.857 1.00 82.88 132 ILE A CA 1
ATOM 1017 C C . ILE A 1 132 ? 5.495 -5.548 -6.842 1.00 82.88 132 ILE A C 1
ATOM 1019 O O . ILE A 1 132 ? 6.600 -5.109 -7.157 1.00 82.88 132 ILE A O 1
ATOM 1023 N N . HIS A 1 133 ? 5.033 -5.451 -5.601 1.00 77.94 133 HIS A N 1
ATOM 1024 C CA . HIS A 1 133 ? 5.632 -4.606 -4.568 1.00 77.94 133 HIS A CA 1
ATOM 1025 C C . HIS A 1 133 ? 6.896 -5.150 -3.902 1.00 77.94 133 HIS A C 1
ATOM 1027 O O . HIS A 1 133 ? 7.698 -4.365 -3.396 1.00 77.94 133 HIS A O 1
ATOM 1033 N N . ASP A 1 134 ? 7.087 -6.471 -3.903 1.00 75.88 134 ASP A N 1
ATOM 1034 C CA . ASP A 1 134 ? 8.186 -7.125 -3.181 1.00 75.88 134 ASP A CA 1
ATOM 1035 C C . ASP A 1 134 ? 8.952 -8.128 -4.058 1.00 75.88 134 ASP A C 1
ATOM 1037 O O . ASP A 1 134 ? 9.167 -9.293 -3.716 1.00 75.88 134 ASP A O 1
ATOM 1041 N N . ILE A 1 135 ? 9.359 -7.681 -5.251 1.00 82.62 135 ILE A N 1
ATOM 1042 C CA . ILE A 1 135 ? 10.216 -8.483 -6.127 1.00 82.62 135 ILE A CA 1
ATOM 1043 C C . ILE A 1 135 ? 11.697 -8.319 -5.758 1.00 82.62 135 ILE A C 1
ATOM 1045 O O . ILE A 1 135 ? 12.375 -7.352 -6.117 1.00 82.62 135 ILE A O 1
ATOM 1049 N N . GLY A 1 136 ? 12.231 -9.309 -5.045 1.00 85.44 136 GLY A N 1
ATOM 1050 C CA . GLY A 1 136 ? 13.669 -9.410 -4.791 1.00 85.44 136 GLY A CA 1
ATOM 1051 C C . GLY A 1 136 ? 14.458 -9.834 -6.037 1.00 85.44 136 GLY A C 1
ATOM 1052 O O . GLY A 1 136 ? 13.958 -10.588 -6.867 1.00 85.44 136 GLY A O 1
ATOM 1053 N N . LEU A 1 137 ? 15.735 -9.440 -6.136 1.00 88.69 137 LEU A N 1
ATOM 1054 C CA . LEU A 1 137 ? 16.618 -9.815 -7.260 1.00 88.69 137 LEU A CA 1
ATOM 1055 C C . LEU A 1 137 ? 16.707 -11.333 -7.491 1.00 88.69 137 LEU A C 1
ATOM 1057 O O . LEU A 1 137 ? 16.783 -11.782 -8.628 1.00 88.69 137 LEU A O 1
ATOM 1061 N N . LYS A 1 138 ? 16.622 -12.136 -6.422 1.00 89.94 138 LYS A N 1
ATOM 1062 C CA . LYS A 1 138 ? 16.577 -13.610 -6.495 1.00 89.94 138 LYS A CA 1
ATOM 1063 C C . LYS A 1 138 ? 15.390 -14.156 -7.309 1.00 89.94 138 LYS A C 1
ATOM 1065 O O . LYS A 1 138 ? 15.432 -15.306 -7.737 1.00 89.94 138 LYS A O 1
ATOM 1070 N N . ASN A 1 139 ? 14.342 -13.349 -7.491 1.00 90.44 139 ASN A N 1
ATOM 1071 C CA . ASN A 1 139 ? 13.114 -13.713 -8.191 1.00 90.44 139 ASN A CA 1
ATOM 1072 C C . ASN A 1 139 ? 13.148 -13.327 -9.682 1.00 90.44 139 ASN A C 1
ATOM 1074 O O . ASN A 1 139 ? 12.212 -13.646 -10.418 1.00 90.44 139 ASN A O 1
ATOM 1078 N N . ILE A 1 140 ? 14.228 -12.681 -10.139 1.00 91.69 140 ILE A N 1
ATOM 1079 C CA . ILE A 1 140 ? 14.467 -12.316 -11.536 1.00 91.69 140 ILE A CA 1
ATOM 1080 C C . ILE A 1 140 ? 15.509 -13.282 -12.103 1.00 91.69 140 ILE A C 1
ATOM 1082 O O . ILE A 1 140 ? 16.690 -13.224 -11.766 1.00 91.69 140 ILE A O 1
ATOM 1086 N N . LEU A 1 141 ? 15.068 -14.198 -12.963 1.00 94.94 141 LEU A N 1
ATOM 1087 C CA . LEU A 1 141 ? 15.951 -15.154 -13.622 1.00 94.94 141 LEU A CA 1
ATOM 1088 C C . LEU A 1 141 ? 16.439 -14.560 -14.940 1.00 94.94 141 LEU A C 1
ATOM 1090 O O . LEU A 1 141 ? 15.632 -14.126 -15.765 1.00 94.94 141 LEU A O 1
ATOM 1094 N N . VAL A 1 142 ? 17.751 -14.588 -15.155 1.00 97.00 142 VAL A N 1
ATOM 1095 C CA . VAL A 1 142 ? 18.406 -14.108 -16.378 1.00 97.00 142 VAL A CA 1
ATOM 1096 C C . VAL A 1 142 ? 19.023 -15.262 -17.159 1.00 97.00 142 VAL A C 1
ATOM 1098 O O . VAL A 1 142 ? 19.242 -16.350 -16.618 1.00 97.00 142 VAL A O 1
ATOM 1101 N N . ALA A 1 143 ? 19.269 -15.052 -18.447 1.00 96.56 143 ALA A N 1
ATOM 1102 C CA . ALA A 1 143 ? 19.847 -16.084 -19.287 1.00 96.56 143 ALA A CA 1
ATOM 1103 C C . ALA A 1 143 ? 21.323 -16.343 -18.931 1.00 96.56 143 ALA A C 1
ATOM 1105 O O . ALA A 1 143 ? 22.065 -15.387 -18.726 1.00 96.56 143 ALA A O 1
ATOM 1106 N N . PRO A 1 144 ? 21.783 -17.608 -18.880 1.00 95.12 144 PRO A N 1
ATOM 1107 C CA . PRO A 1 144 ? 23.160 -17.928 -18.490 1.00 95.12 144 PRO A CA 1
ATOM 1108 C C . PRO A 1 144 ? 24.207 -17.481 -19.523 1.00 95.12 144 PRO A C 1
ATOM 1110 O O . PRO A 1 144 ? 25.380 -17.339 -19.193 1.00 95.12 144 PRO A O 1
ATOM 1113 N N . ASP A 1 145 ? 23.793 -17.307 -20.776 1.00 96.50 145 ASP A N 1
ATOM 1114 C CA . ASP A 1 145 ? 24.602 -16.837 -21.899 1.00 96.50 145 ASP A CA 1
ATOM 1115 C C . ASP A 1 145 ? 24.579 -15.307 -22.054 1.00 96.50 145 ASP A C 1
ATOM 1117 O O . ASP A 1 145 ? 25.522 -14.734 -22.596 1.00 96.50 145 ASP A O 1
ATOM 1121 N N . ASP A 1 146 ? 23.532 -14.651 -21.549 1.00 96.06 146 ASP A N 1
ATOM 1122 C CA . ASP A 1 146 ? 23.355 -13.201 -21.577 1.00 96.06 146 ASP A CA 1
ATOM 1123 C C . ASP A 1 146 ? 22.560 -12.721 -20.351 1.00 96.06 146 ASP A C 1
ATOM 1125 O O . ASP A 1 146 ? 21.326 -12.745 -20.319 1.00 96.06 146 ASP A O 1
ATOM 1129 N N . HIS A 1 147 ? 23.282 -12.233 -19.339 1.00 93.00 147 HIS A N 1
ATOM 1130 C CA . HIS A 1 147 ? 22.689 -11.764 -18.086 1.00 93.00 147 HIS A CA 1
ATOM 1131 C C . HIS A 1 147 ? 21.881 -10.459 -18.221 1.00 93.00 147 HIS A C 1
ATOM 1133 O O . HIS A 1 147 ? 21.267 -10.038 -17.242 1.00 93.00 147 HIS A O 1
ATOM 1139 N N . THR A 1 148 ? 21.852 -9.816 -19.394 1.00 92.25 148 THR A N 1
ATOM 1140 C CA . THR A 1 148 ? 20.972 -8.657 -19.644 1.00 92.25 148 THR A CA 1
ATOM 1141 C C . THR A 1 148 ? 19.545 -9.077 -19.996 1.00 92.25 148 THR A C 1
ATOM 1143 O O . THR A 1 148 ? 18.608 -8.285 -19.883 1.00 92.25 148 THR A O 1
ATOM 1146 N N . ARG A 1 149 ? 19.352 -10.345 -20.374 1.00 95.00 149 ARG A N 1
ATOM 1147 C CA . ARG A 1 149 ? 18.064 -10.880 -20.802 1.00 95.00 149 ARG A CA 1
ATOM 1148 C C . ARG A 1 149 ? 17.352 -11.584 -19.654 1.00 95.00 149 ARG A C 1
ATOM 1150 O O . ARG A 1 149 ? 17.722 -12.692 -19.263 1.00 95.00 149 ARG A O 1
ATOM 1157 N N . ILE A 1 150 ? 16.273 -10.973 -19.170 1.00 94.88 150 ILE A N 1
ATOM 1158 C CA . ILE A 1 150 ? 15.347 -11.608 -18.224 1.00 94.88 150 ILE A CA 1
ATOM 1159 C C . ILE A 1 150 ? 14.613 -12.747 -18.944 1.00 94.88 150 ILE A C 1
ATOM 1161 O O . ILE A 1 150 ? 14.000 -12.544 -19.991 1.00 94.88 150 ILE A O 1
ATOM 1165 N N . VAL A 1 151 ? 14.677 -13.956 -18.388 1.00 96.31 151 VAL A N 1
ATOM 1166 C CA . VAL A 1 151 ? 14.017 -15.157 -18.932 1.00 96.31 151 VAL A CA 1
ATOM 1167 C C . VAL A 1 151 ? 12.786 -15.566 -18.140 1.00 96.31 151 VAL A C 1
ATOM 1169 O O . VAL A 1 151 ? 11.904 -16.225 -18.689 1.00 96.31 151 VAL A O 1
ATOM 1172 N N . ALA A 1 152 ? 12.711 -15.195 -16.862 1.00 93.38 152 ALA A N 1
ATOM 1173 C CA . ALA A 1 152 ? 11.529 -15.419 -16.045 1.00 93.38 152 ALA A CA 1
ATOM 1174 C C . ALA A 1 152 ? 11.494 -14.485 -14.834 1.00 93.38 152 ALA A C 1
ATOM 1176 O O . ALA A 1 152 ? 12.524 -14.183 -14.235 1.00 93.38 152 ALA A O 1
ATOM 1177 N N . ILE A 1 153 ? 10.277 -14.116 -14.441 1.00 90.00 153 ILE A N 1
ATOM 1178 C CA . ILE A 1 153 ? 9.968 -13.553 -13.127 1.00 90.00 153 ILE A CA 1
ATOM 1179 C C . ILE A 1 153 ? 9.202 -14.625 -12.357 1.00 90.00 153 ILE A C 1
ATOM 1181 O O . ILE A 1 153 ? 8.226 -15.188 -12.867 1.00 90.00 153 ILE A O 1
ATOM 1185 N N . VAL A 1 154 ? 9.664 -14.940 -11.154 1.00 88.94 154 VAL A N 1
ATOM 1186 C CA . VAL A 1 154 ? 9.067 -15.960 -10.284 1.00 88.94 154 VAL A CA 1
ATOM 1187 C C . VAL A 1 154 ? 8.544 -15.335 -8.991 1.00 88.94 154 VAL A C 1
ATOM 1189 O O . VAL A 1 154 ? 8.642 -14.130 -8.801 1.00 88.94 154 VAL A O 1
ATOM 1192 N N . ASP A 1 155 ? 7.997 -16.170 -8.103 1.00 82.25 155 ASP A N 1
ATOM 1193 C CA . ASP A 1 155 ? 7.561 -15.756 -6.762 1.00 82.25 155 ASP A CA 1
ATOM 1194 C C . ASP A 1 155 ? 6.420 -14.719 -6.767 1.00 82.25 155 ASP A C 1
ATOM 1196 O O . ASP A 1 155 ? 6.414 -13.750 -6.021 1.00 82.25 155 ASP A O 1
ATOM 1200 N N . TRP A 1 156 ? 5.405 -14.957 -7.604 1.00 81.44 156 TRP A N 1
ATOM 1201 C CA . TRP A 1 156 ? 4.182 -14.140 -7.717 1.00 81.44 156 TRP A CA 1
ATOM 1202 C C . TRP A 1 156 ? 3.225 -14.261 -6.515 1.00 81.44 156 TRP A C 1
ATOM 1204 O O . TRP A 1 156 ? 2.043 -13.925 -6.610 1.00 81.44 156 TRP A O 1
ATOM 1214 N N . GLN A 1 157 ? 3.689 -14.820 -5.401 1.00 75.94 157 GLN A N 1
ATOM 1215 C CA . GLN A 1 157 ? 2.895 -14.906 -4.181 1.00 75.94 157 GLN A CA 1
ATOM 1216 C C . GLN A 1 157 ? 2.672 -13.507 -3.603 1.00 75.94 157 GLN A C 1
ATOM 1218 O O . GLN A 1 157 ? 3.488 -12.613 -3.787 1.00 75.94 157 GLN A O 1
ATOM 1223 N N . PHE A 1 158 ? 1.545 -13.322 -2.919 1.00 73.50 158 PHE A N 1
ATOM 1224 C CA . PHE A 1 158 ? 1.153 -12.050 -2.302 1.00 73.50 158 PHE A CA 1
ATOM 1225 C C . PHE A 1 158 ? 0.990 -10.862 -3.255 1.00 73.50 158 PHE A C 1
ATOM 1227 O O . PHE A 1 158 ? 0.681 -9.785 -2.774 1.00 73.50 158 PHE A O 1
ATOM 1234 N N . VAL A 1 159 ? 1.110 -11.026 -4.577 1.00 79.69 159 VAL A N 1
ATOM 1235 C CA . VAL A 1 159 ? 0.798 -9.960 -5.540 1.00 79.69 159 VAL A CA 1
ATOM 1236 C C . VAL A 1 159 ? -0.676 -9.553 -5.402 1.00 79.69 159 VAL A C 1
ATOM 1238 O O . VAL A 1 159 ? -1.574 -10.402 -5.346 1.00 79.69 159 VAL A O 1
ATOM 1241 N N . ASN A 1 160 ? -0.926 -8.246 -5.333 1.00 81.38 160 ASN A N 1
ATOM 1242 C CA . ASN A 1 160 ? -2.255 -7.679 -5.096 1.00 81.38 160 ASN A CA 1
ATOM 1243 C C . ASN A 1 160 ? -2.660 -6.728 -6.215 1.00 81.38 160 ASN A C 1
ATOM 1245 O O . ASN A 1 160 ? -1.881 -6.435 -7.118 1.00 81.38 160 ASN A O 1
ATOM 1249 N N . ILE A 1 161 ? -3.906 -6.280 -6.146 1.00 85.25 161 ILE A N 1
ATOM 1250 C CA . ILE A 1 161 ? -4.441 -5.234 -7.004 1.00 85.25 161 ILE A CA 1
ATOM 1251 C C . ILE A 1 161 ? -4.524 -3.963 -6.155 1.00 85.25 161 ILE A C 1
ATOM 1253 O O . ILE A 1 161 ? -5.190 -3.973 -5.121 1.00 85.25 161 ILE A O 1
ATOM 1257 N N . HIS A 1 162 ? -3.834 -2.902 -6.570 1.00 86.56 162 HIS A N 1
ATOM 1258 C CA . HIS A 1 162 ? -3.825 -1.597 -5.899 1.00 86.56 162 HIS A CA 1
ATOM 1259 C C . HIS A 1 162 ? -4.012 -0.470 -6.921 1.00 86.56 162 HIS A C 1
ATOM 1261 O O . HIS A 1 162 ? -3.785 -0.703 -8.112 1.00 86.56 162 HIS A O 1
ATOM 1267 N N . PRO A 1 163 ? -4.416 0.737 -6.490 1.00 89.19 163 PRO A N 1
ATOM 1268 C CA . PRO A 1 163 ? -4.356 1.924 -7.337 1.00 89.19 163 PRO A CA 1
ATOM 1269 C C . PRO A 1 163 ? -2.953 2.139 -7.924 1.00 89.19 163 PRO A C 1
ATOM 1271 O O . PRO A 1 163 ? -1.950 1.811 -7.285 1.00 89.19 163 PRO A O 1
ATOM 1274 N N . LEU A 1 164 ? -2.868 2.713 -9.126 1.00 87.81 164 LEU A N 1
ATOM 1275 C CA . LEU A 1 164 ? -1.604 2.918 -9.843 1.00 87.81 164 LEU A CA 1
ATOM 1276 C C . LEU A 1 164 ? -0.581 3.730 -9.042 1.00 87.81 164 LEU A C 1
ATOM 1278 O O . LEU A 1 164 ? 0.610 3.421 -9.116 1.00 87.81 164 LEU A O 1
ATOM 1282 N N . TRP A 1 165 ? -1.024 4.711 -8.248 1.00 87.50 165 TRP A N 1
ATOM 1283 C CA . TRP A 1 165 ? -0.123 5.481 -7.382 1.00 87.50 165 TRP A CA 1
ATOM 1284 C C . TRP A 1 165 ? 0.617 4.607 -6.353 1.00 87.50 165 TRP A C 1
ATOM 1286 O O . TRP A 1 165 ? 1.758 4.907 -6.022 1.00 87.50 165 TRP A O 1
ATOM 1296 N N . CYS A 1 166 ? 0.045 3.482 -5.904 1.00 87.19 166 CYS A N 1
ATOM 1297 C CA . CYS A 1 166 ? 0.741 2.533 -5.024 1.00 87.19 166 CYS A CA 1
ATOM 1298 C C . CYS A 1 166 ? 1.747 1.654 -5.785 1.00 87.19 166 CYS A C 1
ATOM 1300 O O . CYS A 1 166 ? 2.688 1.115 -5.198 1.00 87.19 166 CYS A O 1
ATOM 1302 N N . CYS A 1 167 ? 1.520 1.429 -7.081 1.00 87.38 167 CYS A N 1
ATOM 1303 C CA . CYS A 1 167 ? 2.299 0.486 -7.884 1.00 87.38 167 CYS A CA 1
ATOM 1304 C C . CYS A 1 167 ? 3.655 1.059 -8.322 1.00 87.38 167 CYS A C 1
ATOM 1306 O O . CYS A 1 167 ? 4.588 0.295 -8.582 1.00 87.38 167 CYS A O 1
ATOM 1308 N N . ALA A 1 168 ? 3.784 2.384 -8.408 1.00 86.31 168 ALA A N 1
ATOM 1309 C CA . ALA A 1 168 ? 5.016 3.035 -8.830 1.00 86.31 168 ALA A CA 1
ATOM 1310 C C . ALA A 1 168 ? 5.959 3.251 -7.645 1.00 86.31 168 ALA A C 1
ATOM 1312 O O . ALA A 1 168 ? 5.888 4.240 -6.923 1.00 86.31 168 ALA A O 1
ATOM 1313 N N . ARG A 1 169 ? 6.863 2.294 -7.427 1.00 85.62 169 ARG A N 1
ATOM 1314 C CA . ARG A 1 169 ? 7.839 2.343 -6.335 1.00 85.62 169 ARG A CA 1
ATOM 1315 C C . ARG A 1 169 ? 9.218 1.966 -6.833 1.00 85.62 169 ARG A C 1
ATOM 1317 O O . ARG A 1 169 ? 9.364 1.113 -7.708 1.00 85.62 169 ARG A O 1
ATOM 1324 N N . LEU A 1 170 ? 10.248 2.525 -6.200 1.00 87.25 170 LEU A N 1
ATOM 1325 C CA . LEU A 1 170 ? 11.577 1.941 -6.320 1.00 87.25 170 LEU A CA 1
ATOM 1326 C C . LEU A 1 170 ? 11.548 0.528 -5.711 1.00 87.25 170 LEU A C 1
ATOM 1328 O O . LEU A 1 170 ? 11.037 0.360 -4.592 1.00 87.25 170 LEU A O 1
ATOM 1332 N N . PRO A 1 171 ? 12.102 -0.486 -6.401 1.00 86.00 171 PRO A N 1
ATOM 1333 C CA . PRO A 1 171 ? 12.331 -1.796 -5.810 1.00 86.00 171 PRO A CA 1
ATOM 1334 C C . PRO A 1 171 ? 13.076 -1.669 -4.480 1.00 86.00 171 PRO A C 1
ATOM 1336 O O . PRO A 1 171 ? 13.955 -0.819 -4.337 1.00 86.00 171 PRO A O 1
ATOM 1339 N N . THR A 1 172 ? 12.754 -2.516 -3.504 1.00 84.25 172 THR A N 1
ATOM 1340 C CA . THR A 1 172 ? 13.306 -2.440 -2.136 1.00 84.25 172 THR A CA 1
ATOM 1341 C C . THR A 1 172 ? 14.837 -2.431 -2.104 1.00 84.25 172 THR A C 1
ATOM 1343 O O . THR A 1 172 ? 15.438 -1.697 -1.326 1.00 84.25 172 THR A O 1
ATOM 1346 N N . TRP A 1 173 ? 15.480 -3.164 -3.013 1.00 84.62 173 TRP A N 1
ATOM 1347 C CA . TRP A 1 173 ? 16.938 -3.219 -3.165 1.00 84.62 173 TRP A CA 1
ATOM 1348 C C . TRP A 1 173 ? 17.569 -1.958 -3.791 1.00 84.62 173 TRP A C 1
ATOM 1350 O O . TRP A 1 173 ? 18.789 -1.818 -3.752 1.00 84.62 173 TRP A O 1
ATOM 1360 N N . LEU A 1 174 ? 16.765 -1.030 -4.326 1.00 87.06 174 LEU A N 1
ATOM 1361 C CA . LEU A 1 174 ? 17.187 0.299 -4.793 1.00 87.06 174 LEU A CA 1
ATOM 1362 C C . LEU A 1 174 ? 16.843 1.430 -3.824 1.00 87.06 174 LEU A C 1
ATOM 1364 O O . LEU A 1 174 ? 17.317 2.549 -4.021 1.00 87.06 174 LEU A O 1
ATOM 1368 N N . ARG A 1 175 ? 16.016 1.175 -2.804 1.00 82.75 175 ARG A N 1
ATOM 1369 C CA . ARG A 1 175 ? 15.631 2.215 -1.848 1.00 82.75 175 ARG A CA 1
ATOM 1370 C C . ARG A 1 175 ? 16.817 2.588 -0.947 1.00 82.75 175 ARG A C 1
ATOM 1372 O O . ARG A 1 175 ? 17.547 1.683 -0.513 1.00 82.75 175 ARG A O 1
ATOM 1379 N N . PRO A 1 176 ? 16.987 3.888 -0.638 1.00 76.75 176 PRO A N 1
ATOM 1380 C CA . PRO A 1 176 ? 17.895 4.343 0.410 1.00 76.75 176 PRO A CA 1
ATOM 1381 C C . PRO A 1 176 ? 17.649 3.578 1.710 1.00 76.75 176 PRO A C 1
ATOM 1383 O O . PRO A 1 176 ? 16.499 3.311 2.064 1.00 76.75 176 PRO A O 1
ATOM 1386 N N . SER A 1 177 ? 18.712 3.203 2.417 1.00 74.81 177 SER A N 1
ATOM 1387 C CA . SER A 1 177 ? 18.584 2.543 3.721 1.00 74.81 177 SER A CA 1
ATOM 1388 C C . SER A 1 177 ? 19.634 3.063 4.686 1.00 74.81 177 SER A C 1
ATOM 1390 O O . SER A 1 177 ? 20.823 3.060 4.384 1.00 74.81 177 SER A O 1
ATOM 1392 N N . LEU A 1 178 ? 19.198 3.436 5.890 1.00 64.38 178 LEU A N 1
ATOM 1393 C CA . LEU A 1 178 ? 20.077 3.930 6.953 1.00 64.38 178 LEU A CA 1
ATOM 1394 C C . LEU A 1 178 ? 21.072 2.868 7.456 1.00 64.38 178 LEU A C 1
ATOM 1396 O O . LEU A 1 178 ? 22.063 3.219 8.093 1.00 64.38 178 LEU A O 1
ATOM 1400 N N . SER A 1 179 ? 20.814 1.580 7.199 1.00 66.12 179 SER A N 1
ATOM 1401 C CA . SER A 1 179 ? 21.642 0.463 7.669 1.00 66.12 179 SER A CA 1
ATOM 1402 C C . SER A 1 179 ? 22.640 -0.066 6.639 1.00 66.12 179 SER A C 1
ATOM 1404 O O . SER A 1 179 ? 23.521 -0.845 7.004 1.00 66.12 179 SER A O 1
ATOM 1406 N N . ASP A 1 180 ? 22.505 0.310 5.364 1.00 67.31 180 ASP A N 1
ATOM 1407 C CA . ASP A 1 180 ? 23.238 -0.341 4.278 1.00 67.31 180 ASP A CA 1
ATOM 1408 C C . ASP A 1 180 ? 24.440 0.499 3.833 1.00 67.31 180 ASP A C 1
ATOM 1410 O O . ASP A 1 180 ? 24.310 1.640 3.406 1.00 67.31 180 ASP A O 1
ATOM 1414 N N . GLY A 1 181 ? 25.636 -0.093 3.871 1.00 65.94 181 GLY A N 1
ATOM 1415 C CA . GLY A 1 181 ? 26.892 0.581 3.512 1.00 65.94 181 GLY A CA 1
ATOM 1416 C C . GLY A 1 181 ? 27.113 0.852 2.014 1.00 65.94 181 GLY A C 1
ATOM 1417 O O . GLY A 1 181 ? 28.225 1.219 1.645 1.00 65.94 181 GLY A O 1
ATOM 1418 N N . ASP A 1 182 ? 26.107 0.656 1.154 1.00 76.62 182 ASP A N 1
ATOM 1419 C CA . ASP A 1 182 ? 26.215 0.761 -0.317 1.00 76.62 182 ASP A CA 1
ATOM 1420 C C . ASP A 1 182 ? 25.347 1.886 -0.921 1.00 76.62 182 ASP A C 1
ATOM 1422 O O . ASP A 1 182 ? 24.898 1.835 -2.070 1.00 76.62 182 ASP A O 1
ATOM 1426 N N . GLU A 1 183 ? 25.102 2.933 -0.134 1.00 81.06 183 GLU A N 1
ATOM 1427 C CA . GLU A 1 183 ? 24.270 4.081 -0.513 1.00 81.06 183 GLU A CA 1
ATOM 1428 C C . GLU A 1 183 ? 24.667 4.739 -1.859 1.00 81.06 183 GLU A C 1
ATOM 1430 O O . GLU A 1 183 ? 23.778 5.018 -2.672 1.00 81.06 183 GLU A O 1
ATOM 1435 N N . PRO A 1 184 ? 25.966 4.920 -2.201 1.00 85.94 184 PRO A N 1
ATOM 1436 C CA . PRO A 1 184 ? 26.349 5.497 -3.493 1.00 85.94 184 PRO A CA 1
ATOM 1437 C C . PRO A 1 184 ? 25.924 4.643 -4.695 1.00 85.94 184 PRO A C 1
ATOM 1439 O O . PRO A 1 184 ? 25.518 5.177 -5.731 1.00 85.94 184 PRO A O 1
ATOM 1442 N N . THR A 1 185 ? 25.999 3.314 -4.580 1.00 87.88 185 THR A N 1
ATOM 1443 C CA . THR A 1 185 ? 25.603 2.407 -5.665 1.00 87.88 185 THR A CA 1
ATOM 1444 C C . THR A 1 185 ? 24.095 2.415 -5.844 1.00 87.88 185 THR A C 1
ATOM 1446 O O . THR A 1 185 ? 23.626 2.520 -6.979 1.00 87.88 185 THR A O 1
ATOM 1449 N N . LYS A 1 186 ? 23.333 2.367 -4.746 1.00 88.31 186 LYS A N 1
ATOM 1450 C CA . LYS A 1 186 ? 21.867 2.444 -4.781 1.00 88.31 186 LYS A CA 1
ATOM 1451 C C . LYS A 1 186 ? 21.383 3.743 -5.410 1.00 88.31 186 LYS A C 1
ATOM 1453 O O . LYS A 1 186 ? 20.555 3.694 -6.315 1.00 88.31 186 LYS A O 1
ATOM 1458 N N . SER A 1 187 ? 21.967 4.878 -5.022 1.00 88.50 187 SER A N 1
ATOM 1459 C CA . SER A 1 187 ? 21.670 6.189 -5.615 1.00 88.50 187 SER A CA 1
ATOM 1460 C C . SER A 1 187 ? 21.951 6.224 -7.125 1.00 88.50 187 SER A C 1
ATOM 1462 O O . SER A 1 187 ? 21.140 6.707 -7.923 1.00 88.50 187 SER A O 1
ATOM 1464 N N . ARG A 1 188 ? 23.070 5.635 -7.564 1.00 91.19 188 ARG A N 1
ATOM 1465 C CA . ARG A 1 188 ? 23.374 5.517 -8.997 1.00 91.19 188 ARG A CA 1
ATOM 1466 C C . ARG A 1 188 ? 22.357 4.637 -9.727 1.00 91.19 188 ARG A C 1
ATOM 1468 O O . ARG A 1 188 ? 21.920 4.988 -10.819 1.00 91.19 188 ARG A O 1
ATOM 1475 N N . LEU A 1 189 ? 21.995 3.492 -9.153 1.00 91.44 189 LEU A N 1
ATOM 1476 C CA . LEU A 1 189 ? 21.053 2.558 -9.768 1.00 91.44 189 LEU A CA 1
ATOM 1477 C C . LEU A 1 189 ? 19.619 3.106 -9.798 1.00 91.44 189 LEU A C 1
ATOM 1479 O O . LEU A 1 189 ? 18.936 2.910 -10.798 1.00 91.44 189 LEU A O 1
ATOM 1483 N N . SER A 1 190 ? 19.174 3.835 -8.772 1.00 90.75 190 SER A N 1
ATOM 1484 C CA . SER A 1 190 ? 17.865 4.504 -8.775 1.00 90.75 190 SER A CA 1
ATOM 1485 C C . SER A 1 190 ? 17.798 5.608 -9.836 1.00 90.75 190 SER A C 1
ATOM 1487 O O . SER A 1 190 ? 16.780 5.752 -10.513 1.00 90.75 190 SER A O 1
ATOM 1489 N N . THR A 1 191 ? 18.907 6.319 -10.061 1.00 91.88 191 THR A N 1
ATOM 1490 C CA . THR A 1 191 ? 19.032 7.290 -11.159 1.00 91.88 191 THR A CA 1
ATOM 1491 C C . THR A 1 191 ? 18.907 6.607 -12.523 1.00 91.88 191 THR A C 1
ATOM 1493 O O . THR A 1 191 ? 18.155 7.072 -13.377 1.00 91.88 191 THR A O 1
ATOM 1496 N N . ILE A 1 192 ? 19.598 5.477 -12.727 1.00 93.88 192 ILE A N 1
ATOM 1497 C CA . ILE A 1 192 ? 19.499 4.690 -13.969 1.00 93.88 192 ILE A CA 1
ATOM 1498 C C . ILE A 1 192 ? 18.072 4.170 -14.172 1.00 93.88 192 ILE A C 1
ATOM 1500 O O . ILE A 1 192 ? 17.548 4.252 -15.277 1.00 93.88 192 ILE A O 1
ATOM 1504 N N . PHE A 1 193 ? 17.432 3.677 -13.111 1.00 9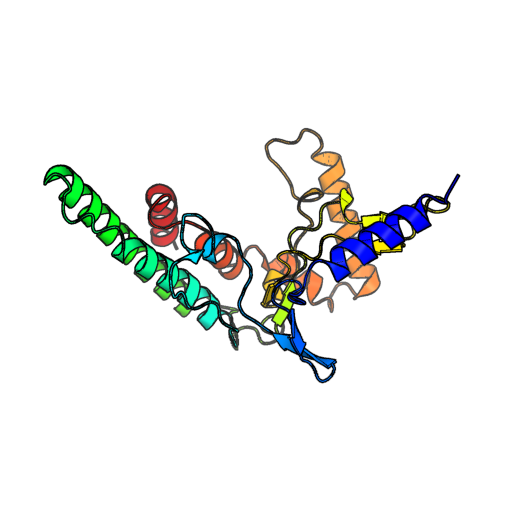1.75 193 PHE A N 1
ATOM 1505 C CA . PHE A 1 193 ? 16.058 3.180 -13.153 1.00 91.75 193 PHE A CA 1
ATOM 1506 C C . PHE A 1 193 ? 15.080 4.260 -13.636 1.00 91.75 193 PHE A C 1
ATOM 1508 O O . PHE A 1 193 ? 14.328 4.032 -14.580 1.00 91.75 193 PHE A O 1
ATOM 1515 N N . ARG A 1 194 ? 15.150 5.464 -13.056 1.00 92.00 194 ARG A N 1
ATOM 1516 C CA . ARG A 1 194 ? 14.330 6.612 -13.479 1.00 92.00 194 ARG A CA 1
ATOM 1517 C C . ARG A 1 194 ? 14.616 7.031 -14.922 1.00 92.00 194 ARG A C 1
ATOM 1519 O O . ARG A 1 194 ? 13.681 7.267 -15.682 1.00 92.00 194 ARG A O 1
ATOM 1526 N N . ALA A 1 195 ? 15.891 7.088 -15.311 1.00 93.50 195 ALA A N 1
ATOM 1527 C CA . ALA A 1 195 ? 16.282 7.442 -16.673 1.00 93.50 195 ALA A CA 1
ATOM 1528 C C . ALA A 1 195 ? 15.756 6.437 -17.710 1.00 93.50 195 ALA A C 1
ATOM 1530 O O . ALA A 1 195 ? 15.344 6.839 -18.796 1.00 93.50 195 ALA A O 1
ATOM 1531 N N . GLU A 1 196 ? 15.734 5.145 -17.379 1.00 93.50 196 GLU A N 1
ATOM 1532 C CA . GLU A 1 196 ? 15.223 4.107 -18.274 1.00 93.50 196 GLU A CA 1
ATOM 1533 C C . GLU A 1 196 ? 13.700 4.176 -18.430 1.00 93.50 196 GLU A C 1
ATOM 1535 O O . GLU A 1 196 ? 13.203 4.029 -19.544 1.00 93.50 196 GLU A O 1
ATOM 1540 N N . ILE A 1 197 ? 12.960 4.487 -17.361 1.00 91.69 197 ILE A N 1
ATOM 1541 C CA . ILE A 1 197 ? 11.515 4.743 -17.460 1.00 91.69 197 ILE A CA 1
ATOM 1542 C C . ILE A 1 197 ? 11.258 5.954 -18.360 1.00 91.69 197 ILE A C 1
ATOM 1544 O O . ILE A 1 197 ? 10.474 5.861 -19.299 1.00 91.69 197 ILE A O 1
ATOM 1548 N N . ALA A 1 198 ? 11.979 7.060 -18.147 1.00 92.94 198 ALA A N 1
ATOM 1549 C CA . ALA A 1 198 ? 11.857 8.249 -18.993 1.00 92.94 198 ALA A CA 1
ATOM 1550 C C . ALA A 1 198 ? 12.196 7.954 -20.466 1.00 92.94 198 ALA A C 1
ATOM 1552 O O . ALA A 1 198 ? 11.606 8.537 -21.373 1.00 92.94 198 ALA A O 1
ATOM 1553 N N . ARG A 1 199 ? 13.136 7.035 -20.723 1.00 93.81 199 ARG A N 1
ATOM 1554 C CA . ARG A 1 199 ? 13.498 6.590 -22.076 1.00 93.81 199 ARG A CA 1
ATOM 1555 C C . ARG A 1 199 ? 12.392 5.760 -22.738 1.00 93.81 199 ARG A C 1
ATOM 1557 O O . ARG A 1 199 ? 12.271 5.809 -23.961 1.00 93.81 199 ARG A O 1
ATOM 1564 N N . LEU A 1 200 ? 11.653 4.965 -21.964 1.00 90.94 200 LEU A N 1
ATOM 1565 C CA . LEU A 1 200 ? 10.596 4.074 -22.454 1.00 90.94 200 LEU A CA 1
ATOM 1566 C C . LEU A 1 200 ? 9.259 4.801 -22.642 1.00 90.94 200 LEU A C 1
ATOM 1568 O O . LEU A 1 200 ? 8.639 4.647 -23.692 1.00 90.94 200 LEU A O 1
ATOM 1572 N N . 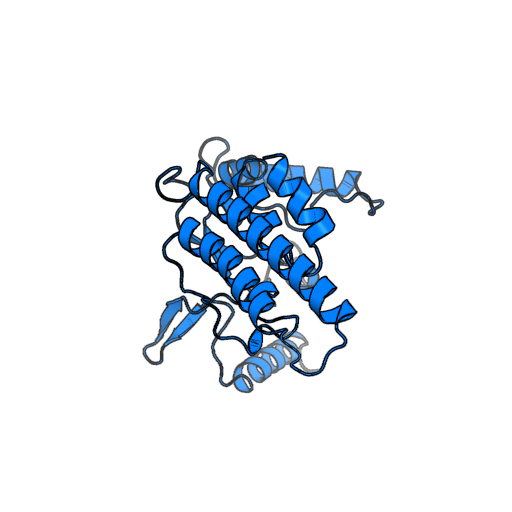ASP A 1 201 ? 8.866 5.614 -21.663 1.00 88.56 201 ASP A N 1
ATOM 1573 C CA . ASP A 1 201 ? 7.526 6.209 -21.575 1.00 88.56 201 ASP A CA 1
ATOM 1574 C C . ASP A 1 201 ? 7.510 7.719 -21.876 1.00 88.56 201 ASP A C 1
ATOM 1576 O O . ASP A 1 201 ? 6.442 8.315 -21.990 1.00 88.56 201 ASP A O 1
ATOM 1580 N N . GLY A 1 202 ? 8.681 8.347 -22.019 1.00 88.44 202 GLY A N 1
ATOM 1581 C CA . GLY A 1 202 ? 8.817 9.802 -22.094 1.00 88.44 202 GLY A CA 1
ATOM 1582 C C . GLY A 1 202 ? 8.872 10.448 -20.706 1.00 88.44 202 GLY A C 1
ATOM 1583 O O . GLY A 1 202 ? 8.306 9.945 -19.741 1.00 88.44 202 GLY A O 1
ATOM 1584 N N . LEU A 1 203 ? 9.592 11.568 -20.585 1.00 82.88 203 LEU A N 1
ATOM 1585 C CA . LEU A 1 203 ? 9.798 12.225 -19.289 1.00 82.88 203 LEU A CA 1
ATOM 1586 C C . LEU A 1 203 ? 8.513 12.872 -18.746 1.00 82.88 203 LEU A C 1
ATOM 1588 O O . LEU A 1 203 ? 8.203 12.696 -17.575 1.00 82.88 203 LEU A O 1
ATOM 1592 N N . ASP A 1 204 ? 7.772 13.585 -19.598 1.00 82.75 204 ASP A N 1
ATOM 1593 C CA . ASP A 1 204 ? 6.611 14.384 -19.180 1.00 82.75 204 ASP A CA 1
ATOM 1594 C C . ASP A 1 204 ? 5.290 13.590 -19.195 1.00 82.75 204 ASP A C 1
ATOM 1596 O O . ASP A 1 204 ? 4.349 13.937 -18.483 1.00 82.75 204 ASP A O 1
ATOM 1600 N N . ASP A 1 205 ? 5.229 12.496 -19.960 1.00 83.38 205 ASP A N 1
ATOM 1601 C CA . ASP A 1 205 ? 4.010 11.701 -20.169 1.00 83.38 205 ASP A CA 1
ATOM 1602 C C . ASP A 1 205 ? 3.960 10.422 -19.310 1.00 83.38 205 ASP A C 1
ATOM 1604 O O . ASP A 1 205 ? 2.925 9.752 -19.248 1.00 83.38 205 ASP A O 1
ATOM 1608 N N . SER A 1 206 ? 5.056 10.055 -18.632 1.00 89.00 206 SER A N 1
ATOM 1609 C CA . SER A 1 206 ? 5.120 8.794 -17.888 1.00 89.00 206 SER A CA 1
ATOM 1610 C C . SER A 1 206 ? 4.268 8.838 -16.622 1.00 89.00 206 SER A C 1
ATOM 1612 O O . SER A 1 206 ? 4.672 9.366 -15.585 1.00 89.00 206 SER A O 1
ATOM 1614 N N . THR A 1 207 ? 3.110 8.177 -16.671 1.00 87.25 207 THR A N 1
ATOM 1615 C CA . THR A 1 207 ? 2.256 7.931 -15.498 1.00 87.25 207 THR A CA 1
ATOM 1616 C C . THR A 1 207 ? 3.026 7.263 -14.359 1.00 87.25 207 THR A C 1
ATOM 1618 O O . THR A 1 207 ? 2.778 7.562 -13.195 1.00 87.25 207 THR A O 1
ATOM 1621 N N . PHE A 1 208 ? 3.986 6.388 -14.678 1.00 88.19 208 PHE A N 1
ATOM 1622 C CA . PHE A 1 208 ? 4.809 5.728 -13.670 1.00 88.19 208 PHE A CA 1
ATOM 1623 C C . PHE A 1 208 ? 5.746 6.713 -12.965 1.00 88.19 208 PHE A C 1
ATOM 1625 O O . PHE A 1 208 ? 5.870 6.639 -11.749 1.00 88.19 208 PHE A O 1
ATOM 1632 N N . LEU A 1 209 ? 6.396 7.636 -13.687 1.00 88.75 209 LEU A N 1
ATOM 1633 C CA . LEU A 1 209 ? 7.236 8.662 -13.055 1.00 88.75 209 LEU A CA 1
ATOM 1634 C C . LEU A 1 209 ? 6.406 9.626 -12.211 1.00 88.75 209 LEU A C 1
ATOM 1636 O O . LEU A 1 209 ? 6.784 9.885 -11.073 1.00 88.75 209 LEU A O 1
ATOM 1640 N N . HIS A 1 210 ? 5.253 10.071 -12.721 1.00 86.31 210 HIS A N 1
ATOM 1641 C CA . HIS A 1 210 ? 4.319 10.909 -11.958 1.00 86.31 210 HIS A CA 1
ATOM 1642 C C . HIS A 1 210 ? 3.898 10.236 -10.652 1.00 86.31 210 HIS A C 1
ATOM 1644 O O . HIS A 1 210 ? 3.983 10.840 -9.588 1.00 86.31 210 HIS A O 1
ATOM 1650 N N . ALA A 1 211 ? 3.509 8.963 -10.715 1.00 86.44 211 ALA A N 1
ATOM 1651 C CA . ALA A 1 211 ? 3.160 8.182 -9.535 1.00 86.44 211 ALA A CA 1
ATOM 1652 C C . ALA A 1 211 ? 4.358 7.970 -8.593 1.00 86.44 211 ALA A C 1
ATOM 1654 O O . ALA A 1 211 ? 4.207 8.082 -7.381 1.00 86.44 211 ALA A O 1
ATOM 1655 N N . LEU A 1 212 ? 5.550 7.702 -9.139 1.00 86.69 212 LEU A N 1
ATOM 1656 C CA . LEU A 1 212 ? 6.773 7.502 -8.361 1.00 86.69 212 LEU A CA 1
ATOM 1657 C C . LEU A 1 212 ? 7.172 8.768 -7.594 1.00 86.69 212 LEU A C 1
ATOM 1659 O O . LEU A 1 212 ? 7.646 8.663 -6.467 1.00 86.69 212 LEU A O 1
ATOM 1663 N N . ASP A 1 213 ? 6.979 9.947 -8.182 1.00 81.88 213 ASP A N 1
ATOM 1664 C CA . ASP A 1 213 ? 7.259 11.236 -7.539 1.00 81.88 213 ASP A CA 1
ATOM 1665 C C . ASP A 1 213 ? 6.141 11.677 -6.586 1.00 81.88 213 ASP A C 1
ATOM 1667 O O . ASP A 1 213 ? 6.406 12.374 -5.610 1.00 81.88 213 ASP A O 1
ATOM 1671 N N . ALA A 1 214 ? 4.912 11.210 -6.809 1.00 70.44 214 ALA A N 1
ATOM 1672 C CA . ALA A 1 214 ? 3.782 11.426 -5.911 1.00 70.44 214 ALA A CA 1
ATOM 1673 C C . ALA A 1 214 ? 3.819 10.556 -4.639 1.00 70.44 214 ALA A C 1
ATOM 1675 O O . ALA A 1 214 ? 3.015 10.773 -3.739 1.00 70.44 214 ALA A O 1
ATOM 1676 N N . THR A 1 215 ? 4.748 9.597 -4.518 1.00 61.59 215 THR A N 1
ATOM 1677 C CA . THR A 1 215 ? 4.824 8.695 -3.348 1.00 61.59 215 THR A CA 1
ATOM 1678 C C . THR A 1 215 ? 5.051 9.397 -1.999 1.00 61.59 215 THR A C 1
ATOM 1680 O O . THR A 1 215 ? 4.853 8.764 -0.965 1.00 61.59 215 THR A O 1
ATOM 1683 N N . GLU A 1 216 ? 5.416 10.684 -1.982 1.00 64.50 216 GLU A N 1
ATOM 1684 C CA . GLU A 1 216 ? 5.581 11.485 -0.755 1.00 64.50 216 GLU A CA 1
ATOM 1685 C C . GLU A 1 216 ? 4.338 12.306 -0.352 1.00 64.50 216 GLU A C 1
ATOM 1687 O O . GLU A 1 216 ? 4.406 13.119 0.570 1.00 64.50 216 GLU A O 1
ATOM 1692 N N . ASP A 1 217 ? 3.196 12.127 -1.019 1.00 79.62 217 ASP A N 1
ATOM 1693 C CA . ASP A 1 217 ? 1.961 12.821 -0.650 1.00 79.62 217 ASP A CA 1
ATOM 1694 C C . ASP A 1 217 ? 1.164 12.113 0.469 1.00 79.62 217 ASP A C 1
ATOM 1696 O O . ASP A 1 217 ? 1.563 11.089 1.038 1.00 79.62 217 ASP A O 1
ATOM 1700 N N . ALA A 1 218 ? 0.008 12.685 0.823 1.00 84.81 218 ALA A N 1
ATOM 1701 C CA . ALA A 1 218 ? -0.857 12.163 1.881 1.00 84.81 218 ALA A CA 1
ATOM 1702 C C . ALA A 1 218 ? -1.293 10.702 1.650 1.00 84.81 218 ALA A C 1
ATOM 1704 O O . ALA A 1 218 ? -1.556 9.993 2.624 1.00 84.81 218 ALA A O 1
ATOM 1705 N N . ARG A 1 219 ? -1.326 10.227 0.395 1.00 89.31 219 ARG A N 1
ATOM 1706 C CA . ARG A 1 219 ? -1.709 8.854 0.034 1.00 89.31 219 ARG A CA 1
ATOM 1707 C C . ARG A 1 219 ? -0.644 7.855 0.457 1.00 89.31 219 ARG A C 1
ATOM 1709 O O . ARG A 1 219 ? -0.989 6.810 0.999 1.00 89.31 219 ARG A O 1
ATOM 1716 N N . GLY A 1 220 ? 0.633 8.191 0.259 1.00 87.38 220 GLY A N 1
ATOM 1717 C CA . GLY A 1 220 ? 1.755 7.366 0.714 1.00 87.38 220 GLY A CA 1
ATOM 1718 C C . GLY A 1 220 ? 1.756 7.211 2.234 1.00 87.38 220 GLY A C 1
ATOM 1719 O O . GLY A 1 220 ? 1.831 6.097 2.747 1.00 87.38 220 GLY A O 1
ATOM 1720 N N . THR A 1 221 ? 1.543 8.317 2.955 1.00 88.19 221 THR A N 1
ATOM 1721 C CA . THR A 1 221 ? 1.438 8.272 4.424 1.00 88.19 221 THR A CA 1
ATOM 1722 C C . THR A 1 221 ? 0.226 7.453 4.875 1.00 88.19 221 THR A C 1
ATOM 1724 O O . THR A 1 221 ? 0.329 6.655 5.803 1.00 88.19 221 THR A O 1
ATOM 1727 N N . LEU A 1 222 ? -0.924 7.604 4.213 1.00 91.31 222 LEU A N 1
ATOM 1728 C CA . LEU A 1 222 ? -2.110 6.794 4.491 1.00 91.31 222 LEU A CA 1
ATOM 1729 C C . LEU A 1 222 ? -1.858 5.293 4.253 1.00 91.31 222 LEU A C 1
ATOM 1731 O O . LEU A 1 222 ? -2.284 4.478 5.074 1.00 91.31 222 LEU A O 1
ATOM 1735 N N . ASP A 1 223 ? -1.169 4.931 3.166 1.00 90.44 223 ASP A N 1
ATOM 1736 C CA . ASP A 1 223 ? -0.818 3.539 2.848 1.00 90.44 223 ASP A CA 1
ATOM 1737 C C . ASP A 1 223 ? 0.074 2.922 3.928 1.00 90.44 223 ASP A C 1
ATOM 1739 O O . ASP A 1 223 ? -0.218 1.828 4.417 1.00 90.44 223 ASP A O 1
ATOM 1743 N N . ASP A 1 224 ? 1.091 3.663 4.374 1.00 88.88 224 ASP A N 1
ATOM 1744 C CA . ASP A 1 224 ? 1.989 3.237 5.448 1.00 88.88 224 ASP A CA 1
ATOM 1745 C C . ASP A 1 224 ? 1.233 3.049 6.771 1.00 88.88 224 ASP A C 1
ATOM 1747 O O . ASP A 1 224 ? 1.385 2.026 7.442 1.00 88.88 224 ASP A O 1
ATOM 1751 N N . LEU A 1 225 ? 0.382 4.008 7.153 1.00 90.75 225 LEU A N 1
ATOM 1752 C CA . LEU A 1 225 ? -0.388 3.937 8.401 1.00 90.75 225 LEU A CA 1
ATOM 1753 C C . LEU A 1 225 ? -1.399 2.781 8.398 1.00 90.75 225 LEU A C 1
ATOM 1755 O O . LEU A 1 225 ? -1.664 2.192 9.448 1.00 90.75 225 LEU A O 1
ATOM 1759 N N . ALA A 1 226 ? -1.928 2.408 7.230 1.00 90.69 226 ALA A N 1
ATOM 1760 C CA . ALA A 1 226 ? -2.872 1.303 7.078 1.00 90.69 226 ALA A CA 1
ATOM 1761 C C . ALA A 1 226 ? -2.252 -0.091 7.307 1.00 90.69 226 ALA A C 1
ATOM 1763 O O . ALA A 1 226 ? -3.001 -1.071 7.439 1.00 90.69 226 ALA A O 1
ATOM 1764 N N . ASP A 1 227 ? -0.922 -0.197 7.371 1.00 89.38 227 ASP A N 1
ATOM 1765 C CA . ASP A 1 227 ? -0.197 -1.446 7.630 1.00 89.38 227 ASP A CA 1
ATOM 1766 C C . ASP A 1 227 ? 0.096 -1.717 9.110 1.00 89.38 227 ASP A C 1
ATOM 1768 O O . ASP A 1 227 ? 0.416 -2.858 9.460 1.00 89.38 227 ASP A O 1
ATOM 1772 N N . TYR A 1 228 ? -0.040 -0.713 9.980 1.00 87.06 228 TYR A N 1
ATOM 1773 C CA . TYR A 1 228 ? 0.213 -0.864 11.413 1.00 87.06 228 TYR A CA 1
ATOM 1774 C C . TYR A 1 228 ? -0.887 -1.670 12.113 1.00 87.06 228 TYR A C 1
ATOM 1776 O O . TYR A 1 228 ? -2.067 -1.614 11.756 1.00 87.06 228 TYR A O 1
ATOM 1784 N N . ASP A 1 229 ? -0.497 -2.405 13.156 1.00 86.56 229 ASP A N 1
ATOM 1785 C CA . ASP A 1 229 ? -1.435 -3.064 14.059 1.00 86.56 229 ASP A CA 1
ATOM 1786 C C . ASP A 1 229 ? -1.851 -2.052 15.129 1.00 86.56 229 ASP A C 1
ATOM 1788 O O . ASP A 1 229 ? -1.058 -1.698 16.002 1.00 86.56 229 ASP A O 1
ATOM 1792 N N . ALA A 1 230 ? -3.094 -1.570 15.088 1.00 84.81 230 ALA A N 1
ATOM 1793 C CA . ALA A 1 230 ? -3.516 -0.490 15.979 1.00 84.81 230 ALA A CA 1
ATOM 1794 C C . ALA A 1 230 ? -3.507 -0.895 17.457 1.00 84.81 230 ALA A C 1
ATOM 1796 O O . ALA A 1 230 ? -3.511 -0.022 18.317 1.00 84.81 230 ALA A O 1
ATOM 1797 N N . PHE A 1 231 ? -3.509 -2.194 17.764 1.00 82.31 231 PHE A N 1
ATOM 1798 C CA . PHE A 1 231 ? -3.434 -2.691 19.132 1.00 82.31 231 PHE A CA 1
ATOM 1799 C C . PHE A 1 231 ? -1.983 -2.760 19.625 1.00 82.31 231 PHE A C 1
ATOM 1801 O O . PHE A 1 231 ? -1.696 -2.395 20.762 1.00 82.31 231 PHE A O 1
ATOM 1808 N N . ARG A 1 232 ? -1.050 -3.230 18.790 1.00 82.00 232 ARG A N 1
ATOM 1809 C CA . ARG A 1 232 ? 0.369 -3.401 19.166 1.00 82.00 232 ARG A CA 1
ATOM 1810 C C . ARG A 1 232 ? 1.191 -2.134 18.986 1.00 82.00 232 ARG A C 1
ATOM 1812 O O . ARG A 1 232 ? 2.070 -1.854 19.797 1.00 82.00 232 ARG A O 1
ATOM 1819 N N . ASP A 1 233 ? 0.879 -1.378 17.946 1.00 84.94 233 ASP A N 1
ATOM 1820 C CA . ASP A 1 233 ? 1.653 -0.236 17.476 1.00 84.94 233 ASP A CA 1
ATOM 1821 C C . ASP A 1 233 ? 0.959 1.097 17.792 1.00 84.94 233 ASP A C 1
ATOM 1823 O O . ASP A 1 233 ? 1.374 2.140 17.290 1.00 84.94 233 ASP A O 1
ATOM 1827 N N . ALA A 1 234 ? -0.063 1.097 18.662 1.00 82.50 234 ALA A N 1
ATOM 1828 C CA . ALA A 1 234 ? -0.817 2.290 19.070 1.00 82.50 234 ALA A CA 1
ATOM 1829 C C . ALA A 1 234 ? 0.089 3.461 19.486 1.00 82.50 234 ALA A C 1
ATOM 1831 O O . ALA A 1 234 ? -0.190 4.617 19.180 1.00 82.50 234 ALA A O 1
ATOM 1832 N N . PHE A 1 235 ? 1.202 3.154 20.158 1.00 82.44 235 PHE A N 1
ATOM 1833 C CA . PHE A 1 235 ? 2.168 4.140 20.642 1.00 82.44 235 PHE A CA 1
ATOM 1834 C C . PHE A 1 235 ? 2.921 4.877 19.520 1.00 82.44 235 PHE A C 1
ATOM 1836 O O . PHE A 1 235 ? 3.411 5.979 19.757 1.00 82.44 235 PHE A O 1
ATOM 1843 N N . LEU A 1 236 ? 3.021 4.286 18.325 1.00 84.44 236 LEU A N 1
ATOM 1844 C CA . LEU A 1 236 ? 3.561 4.928 17.119 1.00 84.44 236 LEU A CA 1
ATOM 1845 C C . LEU A 1 236 ? 2.436 5.525 16.275 1.00 84.44 236 LEU A C 1
ATOM 1847 O O . LEU A 1 236 ? 2.544 6.656 15.806 1.00 84.44 236 LEU A O 1
ATOM 1851 N N . LEU A 1 237 ? 1.356 4.762 16.113 1.00 87.56 237 LEU A N 1
ATOM 1852 C CA . LEU A 1 237 ? 0.258 5.072 15.209 1.00 87.56 237 LEU A CA 1
ATOM 1853 C C . LEU A 1 237 ? -0.545 6.293 15.670 1.00 87.56 237 LEU A C 1
ATOM 1855 O O . LEU A 1 237 ? -0.833 7.175 14.865 1.00 87.56 237 LEU A O 1
ATOM 1859 N N . LEU A 1 238 ? -0.887 6.374 16.959 1.00 86.88 238 LEU A N 1
ATOM 1860 C CA . LEU A 1 238 ? -1.746 7.438 17.476 1.00 86.88 238 LEU A CA 1
ATOM 1861 C C . LEU A 1 238 ? -1.082 8.823 17.387 1.00 86.88 238 LEU A C 1
ATOM 1863 O O . LEU A 1 238 ? -1.708 9.716 16.818 1.00 86.88 238 LEU A O 1
ATOM 1867 N N . PRO A 1 239 ? 0.173 9.028 17.843 1.00 89.00 239 PRO A N 1
ATOM 1868 C CA . PRO A 1 239 ? 0.837 10.315 17.660 1.00 89.00 239 PRO A CA 1
ATOM 1869 C C . PRO A 1 239 ? 1.020 10.684 16.185 1.00 89.00 239 PRO A C 1
ATOM 1871 O O . PRO A 1 239 ? 0.940 11.859 15.845 1.00 89.00 239 PRO A O 1
ATOM 1874 N N . ALA A 1 240 ? 1.269 9.714 15.299 1.00 86.88 240 ALA A N 1
ATOM 1875 C CA . ALA A 1 240 ? 1.390 9.989 13.869 1.00 86.88 240 ALA A CA 1
ATOM 1876 C C . ALA A 1 240 ? 0.067 10.520 13.295 1.00 86.88 240 ALA A C 1
ATOM 1878 O O . ALA A 1 240 ? 0.057 11.577 12.672 1.00 86.88 240 ALA A O 1
ATOM 1879 N N . LEU A 1 241 ? -1.045 9.843 13.588 1.00 88.31 241 LEU A N 1
ATOM 1880 C CA . LEU A 1 241 ? -2.384 10.237 13.146 1.00 88.31 241 LEU A CA 1
ATOM 1881 C C . LEU A 1 241 ? -2.845 11.583 13.726 1.00 88.31 241 LEU A C 1
ATOM 1883 O O . LEU A 1 241 ? -3.536 12.330 13.047 1.00 88.31 241 LEU A O 1
ATOM 1887 N N . GLU A 1 242 ? -2.479 11.910 14.968 1.00 88.88 242 GLU A N 1
ATOM 1888 C CA . GLU A 1 242 ? -2.832 13.194 15.598 1.00 88.88 242 GLU A CA 1
ATOM 1889 C C . GLU A 1 242 ? -2.110 14.404 14.987 1.00 88.88 242 GLU A C 1
ATOM 1891 O O . GLU A 1 242 ? -2.570 15.534 15.150 1.00 88.88 242 GLU A O 1
ATOM 1896 N N . ASN A 1 243 ? -0.970 14.181 14.330 1.00 85.56 243 ASN A N 1
ATOM 1897 C CA . ASN A 1 243 ? -0.142 15.238 13.750 1.00 85.56 243 ASN A CA 1
ATOM 1898 C C . ASN A 1 243 ? -0.444 15.513 12.262 1.00 85.56 243 ASN A C 1
ATOM 1900 O O . ASN A 1 243 ? 0.241 16.344 11.662 1.00 85.56 243 ASN A O 1
ATOM 1904 N N . MET A 1 244 ? -1.442 14.837 11.678 1.00 82.38 244 MET A N 1
ATOM 1905 C CA . MET A 1 244 ? -1.899 14.992 10.283 1.00 82.38 244 MET A CA 1
ATOM 1906 C C . MET A 1 244 ? -3.227 15.759 10.186 1.00 82.38 244 MET A C 1
ATOM 1908 O O . MET A 1 244 ? -3.427 16.503 9.196 1.00 82.38 244 MET A O 1
#